Protein AF-A0A419HQ82-F1 (afdb_monomer)

Sequence (250 aa):
MFREGYPFPDEDTHRYIPRRKRRREPDSDGVQSARILAGYFARPDAVPDELADALHEVYPIFDHHDLIAGAIPAQDHERARRTGRWLVRTAMDRCAVRVGLALLGAVGEPEDIPVIQLIGLLSKVFGPLSAHAVERIATGPEALIWLAERVTGWGRVYVVETLCRLGDPGANRWLLRQAVDGDYLNRYFAGEVAMAAGLHEVLDEFEHDPELVEHTGRLLGVMAESECMGMTLEHYPHAAAVIEAHARHA

Foldseek 3Di:
DPPLCPPALCNVVVVPDDPVLVPDDLVVLLLQLLVLVLVQLVDPPRDLVVSLVSQQSRANDLVSLVSLLVSADPVCLVVLLVSLVCQLPPRSHLRSVLSSLSSLLNRNEPVCLVSLLVNCLSPPRRLLSSLSSCLRHPPDLVSLLVSLVRHDDPSVVNSLVSLLVVLHQVSLVCLLQPSDDPDLLCLQCLLSSCVSSVLLVCLVCLVPDVSSLVSLVRSLVSLCPSPPRHHHLVRRPCSVVSVVSSVVRD

Solvent-accessible surface area (backbone atoms only — not comparable to full-atom values): 13562 Å² total; per-residue (Å²): 132,84,60,60,69,60,77,49,90,41,45,70,72,63,67,72,59,57,78,75,70,72,71,59,59,70,71,56,29,25,52,47,52,23,52,50,49,40,57,46,69,74,36,88,83,64,53,65,66,64,52,37,63,71,25,71,88,36,67,69,53,80,89,28,42,68,49,45,39,73,44,56,55,82,92,39,37,71,58,43,27,54,44,11,54,45,24,60,74,66,51,66,39,69,39,23,26,52,51,10,36,39,32,32,32,57,52,40,50,62,88,47,45,67,60,40,50,59,56,18,52,26,8,80,83,32,8,50,47,27,32,54,20,44,67,63,39,49,96,60,51,64,70,46,51,59,42,40,80,65,27,52,70,61,12,24,48,42,24,50,51,50,47,41,70,65,71,40,72,71,31,26,60,45,45,50,50,59,70,71,82,82,58,82,65,42,22,57,42,38,37,50,42,47,57,54,42,40,50,75,77,51,58,83,46,43,88,81,31,65,58,42,46,54,32,46,52,52,39,52,52,40,19,68,66,20,87,85,34,51,41,32,47,92,73,38,93,55,39,69,62,46,52,55,55,46,66,76,74,108

Nearest PDB structures (foldseek):
  6hwp-assembly1_A  TM=4.107E-01  e=3.545E-01  synthetic construct
  8g9j-assembly1_A  TM=2.216E-01  e=6.105E-02  synthetic construct
  8g9k-assembly1_A  TM=1.892E-01  e=5.603E-02  synthetic construct
  8bt6-assembly1_A  TM=3.578E-01  e=6.279E+00  Toxoplasma gondii
  8el7-assembly1_B  TM=2.781E-01  e=5.289E+00  Mus musculus

pLDDT: mean 88.71, std 12.45, range [42.56, 98.44]

Radius of gyration: 20.4 Å; Cα contacts (8 Å, |Δi|>4): 360; chains: 1; bounding box: 48×36×54 Å

Mean predicted aligned error: 5.82 Å

Secondary structure (DSSP, 8-state):
---TTPSPTTHHHHHTS-TTTT-S-HHHHHHHHHHHHHHHHT-TT--HHHHHHHHTT----GGGHHHHHHTS-GGGHHHHHHHHHHHHHH-SSHHHHHHHHHHHHHH--GGGHHHHHHHHTSHHHHHHHHHHHHHHH-SSTHHHHHHHTT--HHHHHHHHHHHHHH--HHHHHHHHHHS--S-GGGGGTHHHHHHHTTGGG-GGGGGT-HHHHHHHHHHHHHHHS-TTSS--GGG-TTHHHHHHHHHHH-

Structure (mmCIF, N/CA/C/O backbone):
data_AF-A0A419HQ82-F1
#
_entry.id   AF-A0A419HQ82-F1
#
loop_
_atom_site.group_PDB
_atom_site.id
_atom_site.type_symbol
_atom_site.label_atom_id
_atom_site.label_alt_id
_atom_site.label_comp_id
_atom_site.label_asym_id
_atom_site.label_entity_id
_atom_site.label_seq_id
_atom_site.pdbx_PDB_ins_code
_atom_site.Cartn_x
_atom_site.Cartn_y
_atom_site.Cartn_z
_atom_site.occupancy
_atom_site.B_iso_or_equiv
_atom_site.auth_seq_id
_atom_site.auth_comp_id
_atom_site.auth_asym_id
_atom_site.auth_atom_id
_atom_site.pdbx_PDB_model_num
ATOM 1 N N . MET A 1 1 ? 18.709 6.158 10.468 1.00 48.62 1 MET A N 1
ATOM 2 C CA . MET A 1 1 ? 17.865 4.957 10.296 1.00 48.62 1 MET A CA 1
ATOM 3 C C . MET A 1 1 ? 16.592 5.165 11.103 1.00 48.62 1 MET A C 1
ATOM 5 O O . MET A 1 1 ? 16.633 5.049 12.324 1.00 48.62 1 MET A O 1
ATOM 9 N N . PHE A 1 2 ? 15.505 5.585 10.452 1.00 56.28 2 PHE A N 1
ATOM 10 C CA . PHE A 1 2 ? 14.192 5.643 11.096 1.00 56.28 2 PHE A CA 1
ATOM 11 C C . PHE A 1 2 ? 13.799 4.215 11.463 1.00 56.28 2 PHE A C 1
ATOM 13 O O . PHE A 1 2 ? 13.833 3.328 10.618 1.00 56.28 2 PHE A O 1
ATOM 20 N N . ARG A 1 3 ? 13.494 3.964 12.735 1.00 67.25 3 ARG A N 1
ATOM 21 C CA . ARG A 1 3 ? 13.166 2.617 13.212 1.00 67.25 3 ARG A CA 1
ATOM 22 C C . ARG A 1 3 ? 11.712 2.234 12.935 1.00 67.25 3 ARG A C 1
ATOM 24 O O . ARG A 1 3 ? 11.206 1.408 13.664 1.00 67.25 3 ARG A O 1
ATOM 31 N N . GLU A 1 4 ? 11.024 2.842 11.965 1.00 80.19 4 GLU A N 1
ATOM 32 C CA . GLU A 1 4 ? 9.619 2.523 11.622 1.00 80.19 4 GLU A CA 1
ATOM 33 C C . GLU A 1 4 ? 8.681 2.420 12.850 1.00 80.19 4 GLU A C 1
ATOM 35 O O . GLU A 1 4 ? 7.855 1.519 12.948 1.00 80.19 4 GLU A O 1
ATOM 40 N N . GLY A 1 5 ? 8.860 3.311 13.833 1.00 80.88 5 GLY A N 1
ATOM 41 C CA . GLY A 1 5 ? 8.091 3.323 15.087 1.00 80.88 5 GLY A CA 1
ATOM 42 C C . GLY A 1 5 ? 8.544 2.343 16.171 1.00 80.88 5 GLY A C 1
ATOM 43 O O . GLY A 1 5 ? 7.946 2.327 17.239 1.00 80.88 5 GLY A O 1
ATOM 44 N N . TYR A 1 6 ? 9.606 1.563 15.957 1.00 82.44 6 TYR A N 1
ATOM 45 C CA . TYR A 1 6 ? 10.135 0.662 16.978 1.00 82.44 6 TYR A CA 1
ATOM 46 C C . TYR A 1 6 ? 10.933 1.392 18.084 1.00 82.44 6 TYR A C 1
ATOM 48 O O . TYR A 1 6 ? 11.763 2.260 17.782 1.00 82.44 6 TYR A O 1
ATOM 56 N N . PRO A 1 7 ? 10.820 0.934 19.348 1.00 86.44 7 PRO A N 1
ATOM 57 C CA . PRO A 1 7 ? 9.894 -0.106 19.802 1.00 86.44 7 PRO A CA 1
ATOM 58 C C . PRO A 1 7 ? 8.454 0.419 19.850 1.00 86.44 7 PRO A C 1
ATOM 60 O O . PRO A 1 7 ? 8.226 1.565 20.229 1.00 86.44 7 PRO A O 1
ATOM 63 N N . PHE A 1 8 ? 7.497 -0.441 19.508 1.00 86.50 8 PHE A N 1
ATOM 64 C CA . PHE A 1 8 ? 6.089 -0.130 19.729 1.00 86.50 8 PHE A CA 1
ATOM 65 C C . PHE A 1 8 ? 5.740 -0.197 21.225 1.00 86.50 8 PHE A C 1
ATOM 67 O O . PHE A 1 8 ? 6.450 -0.861 21.987 1.00 86.50 8 PHE A O 1
ATOM 74 N N . PRO A 1 9 ? 4.649 0.451 21.668 1.00 86.81 9 PRO A N 1
ATOM 75 C CA . PRO A 1 9 ? 4.237 0.419 23.073 1.00 86.81 9 PRO A CA 1
ATOM 76 C C . PRO A 1 9 ? 3.949 -0.990 23.620 1.00 86.81 9 PRO A C 1
ATOM 78 O O . PRO A 1 9 ? 4.134 -1.242 24.806 1.00 86.81 9 PRO A O 1
ATOM 81 N N . ASP A 1 10 ? 3.553 -1.914 22.748 1.00 85.75 10 ASP A N 1
ATOM 82 C CA . ASP A 1 10 ? 3.271 -3.329 23.013 1.00 85.75 10 ASP A CA 1
ATOM 83 C C . ASP A 1 10 ? 4.476 -4.255 22.709 1.00 85.75 10 ASP A C 1
ATOM 85 O O . ASP A 1 10 ? 4.347 -5.470 22.569 1.00 85.75 10 ASP A O 1
ATOM 89 N N . GLU A 1 11 ? 5.687 -3.716 22.542 1.00 85.88 11 GLU A N 1
ATOM 90 C CA . GLU A 1 11 ? 6.832 -4.526 22.104 1.00 85.88 11 GLU A CA 1
ATOM 91 C C . GLU A 1 11 ? 7.187 -5.645 23.097 1.00 85.88 11 GLU A C 1
ATOM 93 O O . GLU A 1 11 ? 7.496 -6.765 22.682 1.00 85.88 11 GLU A O 1
ATOM 98 N N . ASP A 1 12 ? 7.103 -5.384 24.401 1.00 81.38 12 ASP A N 1
ATOM 99 C CA . ASP A 1 12 ? 7.448 -6.374 25.426 1.00 81.38 12 ASP A CA 1
ATOM 100 C C . ASP A 1 12 ? 6.390 -7.478 25.567 1.00 81.38 12 ASP A C 1
ATOM 102 O O . ASP A 1 12 ? 6.742 -8.640 25.794 1.00 81.38 12 ASP A O 1
ATOM 106 N N . THR A 1 13 ? 5.112 -7.159 25.347 1.00 76.38 13 THR A N 1
ATOM 107 C CA . THR A 1 13 ? 4.021 -8.145 25.369 1.00 76.38 13 THR A CA 1
ATOM 108 C C . THR A 1 13 ? 4.112 -9.097 24.173 1.00 76.38 13 THR A C 1
ATOM 110 O O . THR A 1 13 ? 3.914 -10.304 24.326 1.00 76.38 13 THR A O 1
ATOM 113 N N . HIS A 1 14 ? 4.548 -8.611 23.005 1.00 74.75 14 HIS A N 1
ATOM 114 C CA . HIS A 1 14 ? 4.759 -9.454 21.823 1.00 74.75 14 HIS A CA 1
ATOM 115 C C . HIS A 1 14 ? 6.085 -10.234 21.812 1.00 74.75 14 HIS A C 1
ATOM 117 O O . HIS A 1 14 ? 6.179 -11.275 21.152 1.00 74.75 14 HIS A O 1
ATOM 123 N N . ARG A 1 15 ? 7.118 -9.785 22.540 1.00 67.62 15 ARG A N 1
ATOM 124 C CA . ARG A 1 15 ? 8.416 -10.488 22.633 1.00 67.62 15 ARG A CA 1
ATOM 125 C C . ARG A 1 15 ? 8.343 -11.817 23.377 1.00 67.62 15 ARG A C 1
ATOM 127 O O . ARG A 1 15 ? 9.112 -12.725 23.059 1.00 67.62 15 ARG A O 1
ATOM 134 N N . TYR A 1 16 ? 7.447 -11.939 24.355 1.00 54.41 16 TYR A N 1
ATOM 135 C CA . TYR A 1 16 ? 7.400 -13.095 25.257 1.00 54.41 16 TYR A CA 1
ATOM 136 C C . TYR A 1 16 ? 6.525 -14.256 24.754 1.00 54.41 16 TYR A C 1
ATOM 138 O O . TYR A 1 16 ? 6.389 -15.279 25.426 1.00 54.41 16 TYR A O 1
ATOM 146 N N . ILE A 1 17 ? 5.945 -14.144 23.556 1.00 55.34 17 ILE A N 1
ATOM 147 C CA . ILE A 1 17 ? 5.048 -15.171 23.018 1.00 55.34 17 ILE A CA 1
ATOM 148 C C . ILE A 1 17 ? 5.884 -16.335 22.457 1.00 55.34 17 ILE A C 1
ATOM 150 O O . ILE A 1 17 ? 6.639 -16.150 21.495 1.00 55.34 17 ILE A O 1
ATOM 154 N N . PRO A 1 18 ? 5.779 -17.561 23.015 1.00 45.47 18 PRO A N 1
ATOM 155 C CA . PRO A 1 18 ? 6.612 -18.683 22.598 1.00 45.47 18 PRO A CA 1
ATOM 156 C C . PRO A 1 18 ? 6.423 -18.993 21.112 1.00 45.47 18 PRO A C 1
ATOM 158 O O . PRO A 1 18 ? 5.294 -19.131 20.641 1.00 45.47 18 PRO A O 1
ATOM 161 N N . ARG A 1 19 ? 7.527 -19.214 20.381 1.00 45.69 19 ARG A N 1
ATOM 162 C CA . ARG A 1 19 ? 7.550 -19.586 18.946 1.00 45.69 19 ARG A CA 1
ATOM 163 C C . ARG A 1 19 ? 6.578 -20.717 18.558 1.00 45.69 19 ARG A C 1
ATOM 165 O O . ARG A 1 19 ? 6.182 -20.793 17.403 1.00 45.69 19 ARG A O 1
ATOM 172 N N . ARG A 1 20 ? 6.164 -21.571 19.504 1.00 42.56 20 ARG A N 1
ATOM 173 C CA . ARG A 1 20 ? 5.148 -22.622 19.307 1.00 42.56 20 ARG A CA 1
ATOM 174 C C . ARG A 1 20 ? 3.718 -22.092 19.099 1.00 42.56 20 ARG A C 1
ATOM 176 O O . ARG A 1 20 ? 2.981 -22.729 18.359 1.00 42.56 20 ARG A O 1
ATOM 183 N N . LYS A 1 21 ? 3.333 -20.945 19.682 1.00 44.53 21 LYS A N 1
ATOM 184 C CA . LYS A 1 21 ? 2.015 -20.303 19.460 1.00 44.53 21 LYS A CA 1
ATOM 185 C C . LYS A 1 21 ? 1.906 -19.626 18.082 1.00 44.53 21 LYS A C 1
ATOM 187 O O . LYS A 1 21 ? 0.807 -19.503 17.568 1.00 44.53 21 LYS A O 1
ATOM 192 N N . ARG A 1 22 ? 3.035 -19.263 17.452 1.00 47.84 22 ARG A N 1
ATOM 193 C CA . ARG A 1 22 ? 3.100 -18.702 16.081 1.00 47.84 22 ARG A CA 1
ATOM 194 C C . ARG A 1 22 ? 2.785 -19.705 14.966 1.00 47.84 22 ARG A C 1
ATOM 196 O O . ARG A 1 22 ? 2.755 -19.327 13.806 1.00 47.84 22 ARG A O 1
ATOM 203 N N . ARG A 1 23 ? 2.592 -20.982 15.307 1.00 43.84 23 ARG A N 1
ATOM 204 C CA . ARG A 1 23 ? 2.236 -22.055 14.370 1.00 43.84 23 ARG A CA 1
ATOM 205 C C . ARG A 1 23 ? 0.717 -22.274 14.329 1.00 43.84 23 ARG A C 1
ATOM 207 O O . ARG A 1 23 ? 0.274 -23.413 14.223 1.00 43.84 23 ARG A O 1
ATOM 214 N N . ARG A 1 24 ? -0.064 -21.205 14.513 1.00 51.78 24 ARG A N 1
ATOM 215 C CA . ARG A 1 24 ? -1.492 -21.197 14.189 1.00 51.78 24 ARG A CA 1
ATOM 216 C C . ARG A 1 24 ? -1.625 -21.074 12.676 1.00 51.78 24 ARG A C 1
ATOM 218 O O . ARG A 1 24 ? -0.846 -20.363 12.047 1.00 51.78 24 ARG A O 1
ATOM 225 N N . GLU A 1 25 ? -2.538 -21.844 12.100 1.00 54.84 25 GLU A N 1
ATOM 226 C CA . GLU A 1 25 ? -2.835 -21.764 10.671 1.00 54.84 25 GLU A CA 1
ATOM 227 C C . GLU A 1 25 ? -3.382 -20.357 10.375 1.00 54.84 25 GLU A C 1
ATOM 229 O O . GLU A 1 25 ? -4.236 -19.908 11.142 1.00 54.84 25 GLU A O 1
ATOM 234 N N . PRO A 1 26 ? -2.908 -19.652 9.331 1.00 53.69 26 PRO A N 1
ATOM 235 C CA . PRO A 1 26 ? -3.369 -18.306 8.972 1.00 53.69 26 PRO A CA 1
ATOM 236 C C . PRO A 1 26 ? -4.895 -18.155 9.038 1.00 53.69 26 PRO A C 1
ATOM 238 O O . PRO A 1 26 ? -5.406 -17.305 9.762 1.00 53.69 26 PRO A O 1
ATOM 241 N N . ASP A 1 27 ? -5.633 -19.084 8.424 1.00 57.50 27 ASP A N 1
ATOM 242 C CA . ASP A 1 27 ? -7.102 -19.105 8.430 1.00 57.50 27 ASP A CA 1
ATOM 243 C C . ASP A 1 27 ? -7.723 -19.071 9.838 1.00 57.50 27 ASP A C 1
ATOM 245 O O . ASP A 1 27 ? -8.820 -18.543 10.027 1.00 57.50 27 ASP A O 1
ATOM 249 N N . SER A 1 28 ? -7.027 -19.586 10.857 1.00 68.25 28 SER A N 1
ATOM 250 C CA . SER A 1 28 ? -7.525 -19.587 12.234 1.00 68.25 28 SER A CA 1
ATOM 251 C C . SER A 1 28 ? -7.527 -18.199 12.880 1.00 68.25 28 SER A C 1
ATOM 253 O O . SER A 1 28 ? -8.442 -17.911 13.655 1.00 68.25 28 SER A O 1
ATOM 255 N N . ASP A 1 29 ? -6.584 -17.321 12.526 1.00 72.19 29 ASP A N 1
ATOM 256 C CA . ASP A 1 29 ? -6.493 -15.977 13.104 1.00 72.19 29 ASP A CA 1
ATOM 257 C C . ASP A 1 29 ? -7.531 -15.037 12.467 1.00 72.19 29 ASP A C 1
ATOM 259 O O . ASP A 1 29 ? -8.228 -14.324 13.188 1.00 72.19 29 ASP A O 1
ATOM 263 N N . GLY A 1 30 ? -7.736 -15.107 11.145 1.00 74.25 30 GLY A N 1
ATOM 264 C CA . GLY A 1 30 ? -8.801 -14.361 10.459 1.00 74.25 30 GLY A CA 1
ATOM 265 C C . GLY A 1 30 ? -10.206 -14.734 10.943 1.00 74.25 30 GLY A C 1
ATOM 266 O O . GLY A 1 30 ? -11.024 -13.865 11.259 1.00 74.25 30 GLY A O 1
ATOM 267 N N . VAL A 1 31 ? -10.476 -16.035 11.097 1.00 80.31 31 VAL A N 1
ATOM 268 C CA . VAL A 1 31 ? -11.739 -16.529 11.670 1.00 80.31 31 VAL A CA 1
ATOM 269 C C . VAL A 1 31 ? -11.893 -16.098 13.132 1.00 80.31 31 V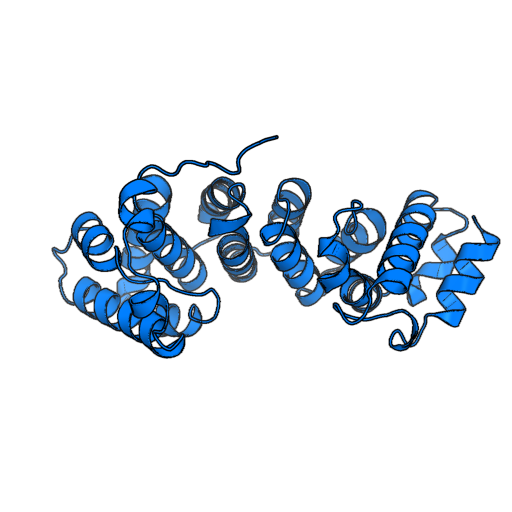AL A C 1
ATOM 271 O O . VAL A 1 31 ? -13.001 -15.770 13.566 1.00 80.31 31 VAL A O 1
ATOM 274 N N . GLN A 1 32 ? -10.806 -16.074 13.909 1.00 82.62 32 GLN A N 1
ATOM 275 C CA . GLN A 1 32 ? -10.840 -15.589 15.287 1.00 82.62 32 GLN A CA 1
ATOM 276 C C . GLN A 1 32 ? -11.154 -14.086 15.351 1.00 82.62 32 GLN A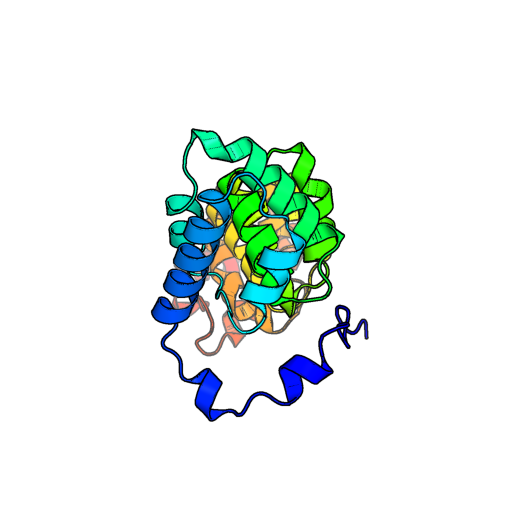 C 1
ATOM 278 O O . GLN A 1 32 ? -12.025 -13.702 16.136 1.00 82.62 32 GLN A O 1
ATOM 283 N N . SER A 1 33 ? -10.533 -13.254 14.504 1.00 83.12 33 SER A N 1
ATOM 284 C CA . SER A 1 33 ? -10.871 -11.827 14.376 1.00 83.12 33 SER A CA 1
ATOM 285 C C . SER A 1 33 ? -12.352 -11.634 14.058 1.00 83.12 33 SER A C 1
ATOM 287 O O . SER A 1 33 ? -13.034 -10.893 14.762 1.00 83.12 33 SER A O 1
ATOM 289 N N . ALA A 1 34 ? -12.871 -12.344 13.053 1.00 84.88 34 ALA A N 1
ATOM 290 C CA . ALA A 1 34 ? -14.275 -12.255 12.658 1.00 84.88 34 ALA A CA 1
ATOM 291 C C . ALA A 1 34 ? -15.230 -12.649 13.800 1.00 84.88 34 ALA A C 1
ATOM 293 O O . ALA A 1 34 ? -16.229 -11.971 14.036 1.00 84.88 34 ALA A O 1
ATOM 294 N N . ARG A 1 35 ? -14.911 -13.703 14.566 1.00 87.38 35 ARG A N 1
ATOM 295 C CA . ARG A 1 35 ? -15.711 -14.120 15.733 1.00 87.38 35 ARG A CA 1
ATOM 296 C C . ARG A 1 35 ? -15.717 -13.080 16.850 1.00 87.38 35 ARG A C 1
ATOM 298 O O . ARG A 1 35 ? -16.773 -12.822 17.424 1.00 87.38 35 ARG A O 1
ATOM 305 N N . ILE A 1 36 ? -14.562 -12.494 17.163 1.00 89.56 36 ILE A N 1
ATOM 306 C CA . ILE A 1 36 ? -14.451 -11.442 18.183 1.00 89.56 36 ILE A CA 1
ATOM 307 C C . ILE A 1 36 ? -15.252 -10.210 17.752 1.00 89.56 36 ILE A C 1
ATOM 309 O O . ILE A 1 36 ? -16.029 -9.679 18.544 1.00 89.56 36 ILE A O 1
ATOM 313 N N . LEU A 1 37 ? -15.130 -9.805 16.485 1.00 89.44 37 LEU A N 1
ATOM 314 C CA . LEU A 1 37 ? -15.894 -8.696 15.916 1.00 89.44 37 LEU A CA 1
ATOM 315 C C . LEU A 1 37 ? -17.402 -8.956 15.959 1.00 89.44 37 LEU A C 1
ATOM 317 O O . LEU A 1 37 ? -18.150 -8.093 16.408 1.00 89.44 37 LEU A O 1
ATOM 321 N N . ALA A 1 38 ? -17.855 -10.153 15.580 1.00 88.00 38 ALA A N 1
ATOM 322 C CA . ALA A 1 38 ? -19.267 -10.520 15.664 1.00 88.00 38 ALA A CA 1
ATOM 323 C C . ALA A 1 38 ? -19.797 -10.428 17.108 1.00 88.00 38 ALA A C 1
ATOM 325 O O . ALA A 1 38 ? -20.876 -9.883 17.340 1.00 88.00 38 ALA A O 1
ATOM 326 N N . GLY A 1 39 ? -19.021 -10.901 18.091 1.00 89.94 39 GLY A N 1
ATOM 327 C CA . GLY A 1 39 ? -19.359 -10.767 19.511 1.00 89.94 39 GLY A CA 1
ATOM 328 C C . GLY A 1 39 ? -19.417 -9.309 19.980 1.00 89.94 39 GLY A C 1
ATOM 329 O O . GLY A 1 39 ? -20.322 -8.937 20.724 1.00 89.94 39 GLY A O 1
ATOM 330 N N . TYR A 1 40 ? -18.491 -8.472 19.511 1.00 91.38 40 TYR A N 1
ATOM 331 C CA . TYR A 1 40 ? -18.476 -7.037 19.793 1.00 91.38 40 TYR A CA 1
ATOM 332 C C . TYR A 1 40 ? -19.708 -6.321 19.218 1.00 91.38 40 TYR A C 1
ATOM 334 O O . TYR A 1 40 ? -20.391 -5.589 19.938 1.00 91.38 40 TYR A O 1
ATOM 342 N N . PHE A 1 41 ? -20.044 -6.564 17.947 1.00 90.38 41 PHE A N 1
ATOM 343 C CA . PHE A 1 41 ? -21.193 -5.925 17.302 1.00 90.38 41 PHE A CA 1
ATOM 344 C C . PHE A 1 41 ? -22.532 -6.398 17.883 1.00 90.38 41 PHE A C 1
ATOM 346 O O . PHE A 1 41 ? -23.446 -5.587 18.021 1.00 90.38 41 PHE A O 1
ATOM 353 N N . ALA A 1 42 ? -22.619 -7.645 18.357 1.00 90.25 42 ALA A N 1
ATOM 354 C CA . ALA A 1 42 ? -23.802 -8.167 19.044 1.00 90.25 42 ALA A CA 1
ATOM 355 C C . ALA A 1 42 ? -24.126 -7.465 20.381 1.00 90.25 42 ALA A C 1
ATOM 357 O O . ALA A 1 42 ? -25.248 -7.589 20.873 1.00 90.25 42 ALA A O 1
ATOM 358 N N . ARG A 1 43 ? -23.175 -6.728 20.974 1.00 92.06 43 ARG A N 1
ATOM 359 C CA . ARG A 1 43 ? -23.359 -5.967 22.221 1.00 92.06 43 ARG A CA 1
ATOM 360 C C . ARG A 1 43 ? -23.376 -4.460 21.937 1.00 92.06 43 ARG A C 1
ATOM 362 O O . ARG A 1 43 ? -22.308 -3.894 21.702 1.00 92.06 43 ARG A O 1
ATOM 369 N N . PRO A 1 44 ? -24.533 -3.775 21.933 1.00 87.00 44 PRO A N 1
ATOM 370 C CA . PRO A 1 44 ? -24.617 -2.350 21.583 1.00 87.00 44 PRO A CA 1
ATOM 371 C C . PRO A 1 44 ? -23.842 -1.409 22.518 1.00 87.00 44 PRO A C 1
ATOM 373 O O . PRO A 1 44 ? -23.443 -0.324 22.106 1.00 87.00 44 PRO A O 1
ATOM 376 N N . ASP A 1 45 ? -23.638 -1.828 23.765 1.00 90.62 45 ASP A N 1
ATOM 377 C CA . ASP A 1 45 ? -22.941 -1.109 24.832 1.00 90.62 45 ASP A CA 1
ATOM 378 C C . ASP A 1 45 ? -21.427 -1.368 24.862 1.00 90.62 45 ASP A C 1
ATOM 380 O O . ASP A 1 45 ? -20.711 -0.683 25.591 1.00 90.62 45 ASP A O 1
ATOM 384 N N . ALA A 1 46 ? -20.926 -2.312 24.056 1.00 91.31 46 ALA A N 1
ATOM 385 C CA . ALA A 1 46 ? -19.505 -2.633 24.030 1.00 91.31 46 ALA A CA 1
ATOM 386 C C . ALA A 1 46 ? -18.659 -1.458 23.533 1.00 91.31 46 ALA A C 1
ATOM 388 O O . ALA A 1 46 ? -18.911 -0.882 22.462 1.00 91.31 46 ALA A O 1
ATOM 389 N N . VAL A 1 47 ? -17.603 -1.159 24.285 1.00 91.75 47 VAL A N 1
ATOM 390 C CA . VAL A 1 47 ? -16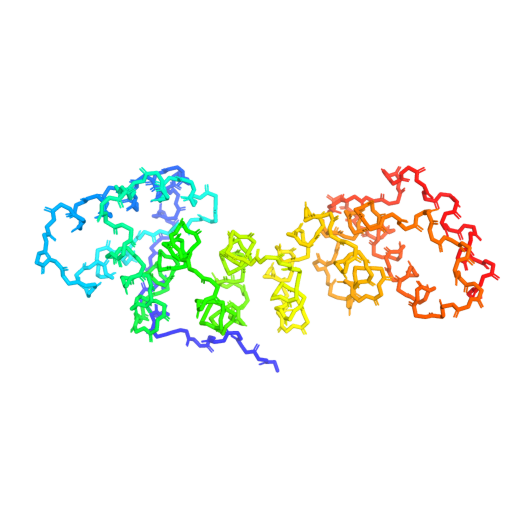.685 -0.056 24.001 1.00 91.75 47 VAL A CA 1
ATOM 391 C C . VAL A 1 47 ? -15.456 -0.556 23.235 1.00 91.75 47 VAL A C 1
ATOM 393 O O . VAL A 1 47 ? -15.037 -1.696 23.424 1.00 91.75 47 VAL A O 1
ATOM 396 N N . PRO A 1 48 ? -14.862 0.261 22.346 1.00 90.56 48 PRO A N 1
ATOM 397 C CA . PRO A 1 48 ? -13.705 -0.153 21.546 1.00 90.56 48 PRO A CA 1
ATOM 398 C C . PRO A 1 48 ? -12.489 -0.661 22.343 1.00 90.56 48 PRO A C 1
ATOM 400 O O . PRO A 1 48 ? -11.723 -1.464 21.821 1.00 90.56 48 PRO A O 1
ATOM 403 N N . ASP A 1 49 ? -12.331 -0.232 23.595 1.00 90.56 49 ASP A N 1
ATOM 404 C CA . ASP A 1 49 ? -11.249 -0.670 24.489 1.00 90.56 49 ASP A CA 1
ATOM 405 C C . ASP A 1 49 ? -11.340 -2.172 24.814 1.00 90.56 49 ASP A C 1
ATOM 407 O O . ASP A 1 49 ? -10.366 -2.903 24.667 1.00 90.56 49 ASP A O 1
ATOM 411 N N . GLU A 1 50 ? -12.551 -2.677 25.088 1.00 88.94 50 GLU A N 1
ATOM 412 C CA . GLU A 1 50 ? -12.794 -4.113 25.297 1.00 88.94 50 GLU A CA 1
ATOM 413 C C . GLU A 1 50 ? -12.461 -4.936 24.043 1.00 88.94 50 GLU A C 1
ATOM 415 O O . GLU A 1 50 ? -12.023 -6.085 24.132 1.00 88.94 50 GLU A O 1
ATOM 420 N N . LEU A 1 51 ? -12.690 -4.357 22.857 1.00 89.25 51 LEU A N 1
ATOM 421 C CA . LEU A 1 51 ? -12.328 -4.988 21.593 1.00 89.25 51 LEU A CA 1
ATOM 422 C C . LEU A 1 51 ? -10.806 -5.023 21.418 1.00 89.25 51 LEU A C 1
ATOM 424 O O . LEU A 1 51 ? -10.283 -6.048 20.990 1.00 89.25 51 LEU A O 1
ATOM 428 N N . ALA A 1 52 ? -10.097 -3.942 21.751 1.00 88.19 52 ALA A N 1
ATOM 429 C CA . ALA A 1 52 ? -8.640 -3.905 21.676 1.00 88.19 52 ALA A CA 1
ATOM 430 C C . ALA A 1 52 ? -8.003 -4.985 22.567 1.00 88.19 52 ALA A C 1
ATOM 432 O O . ALA A 1 52 ? -7.161 -5.745 22.086 1.00 88.19 52 ALA A O 1
ATOM 433 N N . ASP A 1 53 ? -8.481 -5.133 23.805 1.00 86.00 53 ASP A N 1
ATOM 434 C CA . ASP A 1 53 ? -8.025 -6.178 24.729 1.00 86.00 53 ASP A CA 1
ATOM 435 C C . ASP A 1 53 ? -8.276 -7.591 24.180 1.00 86.00 53 ASP A C 1
ATOM 437 O O . ASP A 1 53 ? -7.403 -8.463 24.235 1.00 86.00 53 ASP A O 1
ATOM 441 N N . ALA A 1 54 ? -9.453 -7.827 23.592 1.00 85.88 54 ALA A N 1
ATOM 442 C CA . ALA A 1 54 ? -9.800 -9.121 23.007 1.00 85.88 54 ALA A CA 1
ATOM 443 C C . ALA A 1 54 ? -8.923 -9.494 21.794 1.00 85.88 54 ALA A C 1
ATOM 445 O O . ALA A 1 54 ? -8.780 -10.678 21.474 1.00 85.88 54 ALA A O 1
ATOM 446 N N . LEU A 1 55 ? -8.334 -8.503 21.119 1.00 85.50 55 LEU A N 1
ATOM 447 C CA . LEU A 1 55 ? -7.520 -8.678 19.915 1.00 85.50 55 LEU A CA 1
ATOM 448 C C . LEU A 1 55 ? -6.025 -8.902 20.191 1.00 85.50 55 LEU A C 1
ATOM 450 O O . LEU A 1 55 ? -5.309 -9.270 19.263 1.00 85.50 55 LEU A O 1
ATOM 454 N N . HIS A 1 56 ? -5.561 -8.754 21.435 1.00 79.44 56 HIS A N 1
ATOM 455 C CA . HIS A 1 56 ? -4.139 -8.782 21.817 1.00 79.44 56 HIS A CA 1
ATOM 456 C C . HIS A 1 56 ? -3.349 -10.026 21.332 1.00 79.44 56 HIS A C 1
ATOM 458 O O . HIS A 1 56 ? -2.162 -9.945 21.013 1.00 79.44 56 HIS A O 1
ATOM 464 N N . GLU A 1 57 ? -3.992 -11.198 21.236 1.00 74.06 57 GLU A N 1
ATOM 465 C CA . GLU A 1 57 ? -3.364 -12.443 20.744 1.00 74.06 57 GLU A CA 1
ATOM 466 C C . GLU A 1 57 ? -3.803 -12.852 19.323 1.00 74.06 57 GLU A C 1
ATOM 468 O O . GLU A 1 57 ? -3.553 -13.988 18.908 1.00 74.06 57 GLU A O 1
ATOM 473 N N . VAL A 1 58 ? -4.467 -11.968 18.577 1.00 73.38 58 VAL A N 1
ATOM 474 C CA . VAL A 1 58 ? -4.949 -12.260 17.222 1.00 73.38 58 VAL A CA 1
ATOM 475 C C . VAL A 1 58 ? -4.059 -11.552 16.222 1.00 73.38 58 VAL A C 1
ATOM 477 O O . VAL A 1 58 ? -3.990 -10.332 16.221 1.00 73.38 58 VAL A O 1
ATOM 480 N N . TYR A 1 59 ? -3.383 -12.295 15.352 1.00 67.88 59 TYR A N 1
ATOM 481 C CA . TYR A 1 59 ? -2.484 -11.713 14.361 1.00 67.88 59 TYR A CA 1
ATOM 482 C C . TYR A 1 59 ? -3.155 -11.726 12.994 1.00 67.88 59 TYR A C 1
ATOM 484 O O . TYR A 1 59 ? -2.833 -12.599 12.190 1.00 67.88 59 TYR A O 1
ATOM 492 N N . PRO A 1 60 ? -4.068 -10.783 12.689 1.00 58.97 60 PRO A N 1
ATOM 493 C CA . PRO A 1 60 ? -4.638 -10.727 11.359 1.00 58.97 60 PRO A CA 1
ATOM 494 C C . PRO A 1 60 ? -3.495 -10.502 10.366 1.00 58.97 60 PRO A C 1
ATOM 496 O O . PRO A 1 60 ? -2.811 -9.472 10.381 1.00 58.97 60 PRO A O 1
ATOM 499 N N . ILE A 1 61 ? -3.250 -11.524 9.555 1.00 60.62 61 ILE A N 1
ATOM 500 C CA . ILE A 1 61 ? -2.469 -11.427 8.335 1.00 60.62 61 ILE A CA 1
ATOM 501 C C . ILE A 1 61 ? -3.319 -10.645 7.327 1.00 60.62 61 ILE A C 1
ATOM 503 O O . ILE A 1 61 ? -4.551 -10.668 7.380 1.00 60.62 61 ILE A O 1
ATOM 507 N N . PHE A 1 62 ? -2.638 -9.921 6.442 1.00 59.09 62 PHE A N 1
ATOM 508 C CA . PHE A 1 62 ? -3.228 -9.149 5.348 1.00 59.09 62 PHE A CA 1
ATOM 509 C C . PHE A 1 62 ? -4.301 -9.936 4.562 1.00 59.09 62 PHE A C 1
ATOM 511 O O . PHE A 1 62 ? -5.331 -9.391 4.196 1.00 59.09 62 PHE A O 1
ATOM 518 N N . ASP A 1 63 ? -4.153 -11.249 4.410 1.00 60.62 63 ASP A N 1
ATOM 519 C CA . ASP A 1 63 ? -5.088 -12.067 3.624 1.00 60.62 63 ASP A CA 1
ATOM 520 C C . ASP A 1 63 ? -6.487 -12.254 4.259 1.00 60.62 63 ASP A C 1
ATOM 522 O O . ASP A 1 63 ? -7.355 -12.896 3.674 1.00 60.62 63 ASP A O 1
ATOM 526 N N . HIS A 1 64 ? -6.754 -11.713 5.455 1.00 66.94 64 HIS A N 1
ATOM 527 C CA . HIS A 1 64 ? -8.028 -11.912 6.168 1.00 66.94 64 HIS A CA 1
ATOM 528 C C . HIS A 1 64 ? -9.015 -10.737 6.081 1.00 66.94 64 HIS A C 1
ATOM 530 O O . HIS A 1 64 ? -10.020 -10.729 6.799 1.00 66.94 64 HIS A O 1
ATOM 536 N N . HIS A 1 65 ? -8.768 -9.740 5.227 1.00 69.44 65 HIS A N 1
ATOM 537 C CA . HIS A 1 65 ? -9.654 -8.573 5.104 1.00 69.44 65 HIS A CA 1
ATOM 538 C C . HIS A 1 65 ? -11.074 -8.915 4.689 1.00 69.44 65 HIS A C 1
ATOM 540 O O . HIS A 1 65 ? -12.011 -8.386 5.286 1.00 69.44 65 HIS A O 1
ATOM 546 N N . ASP A 1 66 ? -11.245 -9.846 3.755 1.00 73.06 66 ASP A N 1
ATOM 547 C CA . ASP A 1 66 ? -12.573 -10.239 3.283 1.00 73.06 66 ASP A CA 1
ATOM 548 C C . ASP A 1 66 ? -13.393 -10.932 4.380 1.00 73.06 66 ASP A C 1
ATOM 550 O O . ASP A 1 66 ? -14.605 -10.735 4.475 1.00 73.06 66 ASP A O 1
ATOM 554 N N . LEU A 1 67 ? -12.734 -11.680 5.274 1.00 75.69 67 LEU A N 1
ATOM 555 C CA . LEU A 1 67 ? -13.385 -12.299 6.433 1.00 75.69 67 LEU A CA 1
ATOM 556 C C . LEU A 1 67 ? -13.849 -11.250 7.447 1.00 75.69 67 LEU A C 1
ATOM 558 O O . LEU A 1 67 ? -14.934 -11.378 8.015 1.00 75.69 67 LEU A O 1
ATOM 562 N N . ILE A 1 68 ? -13.040 -10.213 7.672 1.00 75.94 68 ILE A N 1
ATOM 563 C CA . ILE A 1 68 ? -13.400 -9.097 8.551 1.00 75.94 68 ILE A CA 1
ATOM 564 C C . ILE A 1 68 ? -14.549 -8.295 7.936 1.00 75.94 68 ILE A C 1
ATOM 566 O O . ILE A 1 68 ? -15.528 -8.031 8.627 1.00 75.94 68 ILE A O 1
ATOM 570 N N . ALA A 1 69 ? -14.471 -7.962 6.646 1.00 77.50 69 ALA A N 1
ATOM 571 C CA . ALA A 1 69 ? -15.518 -7.231 5.941 1.00 77.50 69 ALA A CA 1
ATOM 572 C C . ALA A 1 69 ? -16.851 -7.997 5.945 1.00 77.50 69 ALA A C 1
ATOM 574 O O . ALA A 1 69 ? -17.890 -7.424 6.264 1.00 77.50 69 ALA A O 1
ATOM 575 N N . GLY A 1 70 ? -16.819 -9.308 5.679 1.00 78.62 70 GLY A N 1
ATOM 576 C CA . GLY A 1 70 ? -18.005 -10.167 5.701 1.00 78.62 70 GLY A CA 1
ATOM 577 C C . GLY A 1 70 ? -18.635 -10.352 7.087 1.00 78.62 70 GLY A C 1
ATOM 578 O O . GLY A 1 70 ? -19.790 -10.764 7.180 1.00 78.62 70 GLY A O 1
ATOM 579 N N . ALA A 1 71 ? -17.909 -10.041 8.165 1.00 79.44 71 ALA A N 1
ATOM 580 C CA . ALA A 1 71 ? -18.409 -10.141 9.534 1.00 79.44 71 ALA A CA 1
ATOM 581 C C . ALA A 1 71 ? -19.172 -8.893 10.010 1.00 79.44 71 ALA A C 1
ATOM 583 O O . ALA A 1 71 ? -19.732 -8.926 11.107 1.00 79.44 71 ALA A O 1
ATOM 584 N N . ILE A 1 72 ? -19.193 -7.802 9.233 1.00 85.88 72 ILE A N 1
ATOM 585 C CA . ILE A 1 72 ? -19.824 -6.534 9.621 1.00 85.88 72 ILE A CA 1
ATOM 586 C C . ILE A 1 72 ? -21.235 -6.465 9.018 1.00 85.88 72 ILE A C 1
ATOM 588 O O . ILE A 1 72 ? -21.379 -6.372 7.799 1.00 85.88 72 ILE A O 1
ATOM 592 N N . PRO A 1 73 ? -22.302 -6.476 9.835 1.00 85.81 73 PRO A N 1
ATOM 593 C CA . PRO A 1 73 ? -23.653 -6.278 9.326 1.00 85.81 73 PRO A CA 1
ATOM 594 C C . PRO A 1 73 ? -23.840 -4.872 8.741 1.00 85.81 73 PRO A C 1
ATOM 596 O O . PRO A 1 73 ? -23.322 -3.899 9.287 1.00 85.81 73 PRO A O 1
ATOM 599 N N . ALA A 1 74 ? -24.654 -4.739 7.688 1.00 87.38 74 ALA A N 1
ATOM 600 C CA . ALA A 1 74 ? -24.905 -3.453 7.023 1.00 87.38 74 ALA A CA 1
ATOM 601 C C . ALA A 1 74 ? -25.385 -2.356 7.992 1.00 87.38 74 ALA A C 1
ATOM 603 O O . ALA A 1 74 ? -24.959 -1.205 7.903 1.00 87.38 74 ALA A O 1
ATOM 604 N N . GLN A 1 75 ? -26.230 -2.719 8.964 1.00 89.50 75 GLN A N 1
ATOM 605 C CA . GLN A 1 75 ? -26.718 -1.797 9.993 1.00 89.50 75 GLN A CA 1
ATOM 606 C C . GLN A 1 75 ? -25.622 -1.277 10.938 1.00 89.50 75 GLN A C 1
ATOM 608 O O . GLN A 1 75 ? -25.809 -0.244 11.577 1.00 89.50 75 GLN A O 1
ATOM 613 N N . ASP A 1 76 ? -24.486 -1.971 11.017 1.00 92.50 76 ASP A N 1
ATOM 614 C CA . ASP A 1 76 ? -23.376 -1.649 11.910 1.00 92.50 76 ASP A CA 1
ATOM 615 C C . ASP A 1 76 ? -22.234 -0.908 11.201 1.00 92.50 76 ASP A C 1
ATOM 617 O O . ASP A 1 76 ? -21.252 -0.575 11.858 1.00 92.50 76 ASP A O 1
ATOM 621 N N . HIS A 1 77 ? -22.341 -0.579 9.905 1.00 94.12 77 HIS A N 1
ATOM 622 C CA . HIS A 1 77 ? -21.264 0.087 9.150 1.00 94.12 77 HIS A CA 1
ATOM 623 C C . HIS A 1 77 ? -20.761 1.375 9.820 1.00 94.12 77 HIS A C 1
ATOM 625 O O . HIS A 1 77 ? -19.557 1.557 9.990 1.00 94.12 77 HIS A O 1
ATOM 631 N N . GLU A 1 78 ? -21.665 2.244 10.279 1.00 94.88 78 GLU A N 1
ATOM 632 C CA . GLU A 1 78 ? -21.279 3.483 10.969 1.00 94.88 78 GLU A CA 1
ATOM 633 C C . GLU A 1 78 ? -20.582 3.198 12.309 1.00 94.88 78 GLU A C 1
ATOM 635 O O . GLU A 1 78 ? -19.625 3.871 12.700 1.00 94.88 78 GLU A O 1
ATOM 640 N N . ARG A 1 79 ? -21.031 2.170 13.038 1.00 94.56 79 ARG A N 1
ATOM 641 C CA . ARG A 1 79 ? -20.373 1.750 14.280 1.00 94.56 79 ARG A CA 1
ATOM 642 C C . ARG A 1 79 ? -18.990 1.176 13.985 1.00 94.56 79 ARG A C 1
ATOM 644 O O . ARG A 1 79 ? -18.030 1.590 14.623 1.00 94.56 79 ARG A O 1
ATOM 651 N N . ALA A 1 80 ? -18.882 0.290 13.002 1.00 94.62 80 ALA A N 1
ATOM 652 C CA . ALA A 1 80 ? -17.633 -0.316 12.566 1.00 94.62 80 ALA A CA 1
ATOM 653 C C . ALA A 1 80 ? -16.616 0.739 12.119 1.00 94.62 80 ALA A C 1
ATOM 655 O O . ALA A 1 80 ? -15.456 0.670 12.519 1.00 94.62 80 ALA A O 1
ATOM 656 N N . ARG A 1 81 ? -17.055 1.774 11.395 1.00 95.81 81 ARG A N 1
ATOM 657 C CA . ARG A 1 81 ? -16.199 2.893 10.998 1.00 95.81 81 ARG A CA 1
ATOM 658 C C . ARG A 1 81 ? -15.704 3.696 12.196 1.00 95.81 81 ARG A C 1
ATOM 660 O O . ARG A 1 81 ? -14.504 3.945 12.311 1.00 95.81 81 ARG A O 1
ATOM 667 N N . ARG A 1 82 ? -16.591 4.067 13.129 1.00 96.44 82 ARG A N 1
ATOM 668 C CA . ARG A 1 82 ? -16.196 4.764 14.369 1.00 96.44 82 ARG A CA 1
ATOM 669 C C . ARG A 1 82 ? -15.225 3.932 15.207 1.00 96.44 82 ARG A C 1
ATOM 671 O O . ARG A 1 82 ? -14.240 4.480 15.701 1.00 96.44 82 ARG A O 1
ATOM 678 N N . THR A 1 83 ? -15.457 2.627 15.320 1.00 95.88 83 THR A N 1
ATOM 679 C CA . THR A 1 83 ? -14.555 1.697 16.007 1.00 95.88 83 THR A CA 1
ATOM 680 C C . THR A 1 83 ? -13.207 1.600 15.293 1.00 95.88 83 THR A C 1
ATOM 682 O O . THR A 1 83 ? -12.176 1.717 15.947 1.00 95.88 83 THR A O 1
ATOM 685 N N . GLY A 1 84 ? -13.187 1.488 13.961 1.00 95.94 84 GLY A N 1
ATOM 686 C CA . GLY A 1 84 ? -11.958 1.489 13.163 1.00 95.94 84 GLY A CA 1
ATOM 687 C C . GLY A 1 84 ? -11.124 2.755 13.375 1.00 95.94 84 GLY A C 1
ATOM 688 O O . GLY A 1 84 ? -9.939 2.668 13.696 1.00 95.94 84 GLY A O 1
ATOM 689 N N . ARG A 1 85 ? -11.761 3.935 13.314 1.00 97.62 85 ARG A N 1
ATOM 690 C CA . ARG A 1 85 ? -11.123 5.232 13.612 1.00 97.62 85 ARG A CA 1
ATOM 691 C C . ARG A 1 85 ? -10.517 5.259 15.013 1.00 97.62 85 ARG A C 1
ATOM 693 O O . ARG A 1 85 ? -9.404 5.751 15.181 1.00 97.62 85 ARG A O 1
ATOM 700 N N . TRP A 1 86 ? -11.249 4.761 16.009 1.00 97.44 86 TRP A N 1
ATOM 701 C CA . TRP A 1 86 ? -10.781 4.730 17.393 1.00 97.44 86 TRP A CA 1
ATOM 702 C C . TRP A 1 86 ? -9.567 3.811 17.553 1.00 97.44 86 TRP A C 1
ATOM 704 O O . TRP A 1 86 ? -8.552 4.238 18.095 1.00 97.44 86 TRP A O 1
ATOM 714 N N . LEU A 1 87 ? -9.625 2.591 17.010 1.00 96.12 87 LEU A N 1
ATOM 715 C CA . LEU A 1 87 ? -8.528 1.626 17.108 1.00 96.12 87 LEU A CA 1
ATOM 716 C C . LEU A 1 87 ? -7.249 2.170 16.467 1.00 96.12 87 LEU A C 1
ATOM 718 O O . LEU A 1 87 ? -6.196 2.133 17.090 1.00 96.12 87 LEU A O 1
ATOM 722 N N . VAL A 1 88 ? -7.337 2.750 15.266 1.00 96.56 88 VAL A N 1
ATOM 723 C CA . VAL A 1 88 ? -6.159 3.301 14.575 1.00 96.56 88 VAL A CA 1
ATOM 724 C C . VAL A 1 88 ? -5.564 4.513 15.304 1.00 96.56 88 VAL A C 1
ATOM 726 O O . VAL A 1 88 ? -4.352 4.709 15.275 1.00 96.56 88 VAL A O 1
ATOM 729 N N . ARG A 1 89 ? -6.391 5.341 15.954 1.00 95.81 89 ARG A N 1
ATOM 730 C CA . ARG A 1 89 ? -5.932 6.580 16.609 1.00 95.81 89 ARG A CA 1
ATOM 731 C C . ARG A 1 89 ? -5.500 6.398 18.059 1.00 95.81 89 ARG A C 1
ATOM 733 O O . ARG A 1 89 ? -4.787 7.258 18.570 1.00 95.81 89 ARG A O 1
ATOM 740 N N . THR A 1 90 ? -5.989 5.366 18.739 1.00 94.56 90 THR A N 1
ATOM 741 C CA . THR A 1 90 ? -5.930 5.295 20.206 1.00 94.56 90 THR A CA 1
ATOM 742 C C . THR A 1 90 ? -5.415 3.963 20.734 1.00 94.56 90 THR A C 1
ATOM 744 O O . THR A 1 90 ? -4.856 3.950 21.829 1.00 94.56 90 THR A O 1
ATOM 747 N N . ALA A 1 91 ? -5.553 2.855 19.998 1.00 92.81 91 ALA A N 1
ATOM 748 C CA . ALA A 1 91 ? -5.105 1.567 20.513 1.00 92.81 91 ALA A CA 1
ATOM 749 C C . ALA A 1 91 ? -3.577 1.531 20.683 1.00 92.81 91 ALA A C 1
ATOM 751 O O . ALA A 1 91 ? -2.820 1.984 19.825 1.00 92.81 91 ALA A O 1
ATOM 752 N N . MET A 1 92 ? -3.136 0.949 21.798 1.00 90.88 92 MET A N 1
ATOM 753 C CA . MET A 1 92 ? -1.715 0.778 22.127 1.00 90.88 92 MET A CA 1
ATOM 754 C C . MET A 1 92 ? -1.147 -0.559 21.634 1.00 90.88 92 MET A C 1
ATOM 756 O O . MET A 1 92 ? 0.060 -0.782 21.706 1.00 90.88 92 MET A O 1
ATOM 760 N N . ASP A 1 93 ? -2.022 -1.428 21.128 1.00 90.44 93 ASP A N 1
ATOM 761 C CA . ASP A 1 93 ? -1.717 -2.764 20.638 1.00 90.44 93 ASP A CA 1
ATOM 762 C C . ASP A 1 93 ? -1.757 -2.817 19.104 1.00 90.44 93 ASP A C 1
ATOM 764 O O . ASP A 1 93 ? -2.724 -2.388 18.465 1.00 90.44 93 ASP A O 1
ATOM 768 N N . ARG A 1 94 ? -0.711 -3.371 18.487 1.00 90.81 94 ARG A N 1
ATOM 769 C CA . ARG A 1 94 ? -0.581 -3.431 17.029 1.00 90.81 94 ARG A CA 1
ATOM 770 C C . ARG A 1 94 ? -1.635 -4.329 16.387 1.00 90.81 94 ARG A C 1
ATOM 772 O O . ARG A 1 94 ? -2.047 -4.047 15.267 1.00 90.81 94 ARG A O 1
ATOM 779 N N . CYS A 1 95 ? -2.087 -5.390 17.049 1.00 89.19 95 CYS A N 1
ATOM 780 C CA . CYS A 1 95 ? -3.140 -6.269 16.542 1.00 89.19 95 CYS A CA 1
ATOM 781 C C . CYS A 1 95 ? -4.479 -5.529 16.481 1.00 89.19 95 CYS A C 1
ATOM 783 O O . CYS A 1 95 ? -5.173 -5.591 15.463 1.00 89.19 95 CYS A O 1
ATOM 785 N N . ALA A 1 96 ? -4.786 -4.746 17.515 1.00 91.81 96 ALA A N 1
ATOM 786 C CA . ALA A 1 96 ? -5.952 -3.871 17.542 1.00 91.81 96 ALA A CA 1
ATOM 787 C C . ALA A 1 96 ? -5.917 -2.827 16.407 1.00 91.81 96 ALA A C 1
ATOM 789 O O . ALA A 1 96 ? -6.903 -2.668 15.684 1.00 91.81 96 ALA A O 1
ATOM 790 N N . VAL A 1 97 ? -4.766 -2.181 16.173 1.00 94.06 97 VAL A N 1
ATOM 791 C CA . VAL A 1 97 ? -4.590 -1.225 15.060 1.00 94.06 97 VAL A CA 1
ATOM 792 C C . VAL A 1 97 ? -4.790 -1.897 13.696 1.00 94.06 97 VAL A C 1
ATOM 794 O O . VAL A 1 97 ? -5.446 -1.326 12.824 1.00 94.06 97 VAL A O 1
ATOM 797 N N . ARG A 1 98 ? -4.291 -3.127 13.502 1.00 91.62 98 ARG A N 1
ATOM 798 C CA . ARG A 1 98 ? -4.494 -3.884 12.253 1.00 91.62 98 ARG A CA 1
ATOM 799 C C . ARG A 1 98 ? -5.965 -4.170 11.972 1.00 91.62 98 ARG A C 1
ATOM 801 O O . ARG A 1 98 ? -6.413 -3.997 10.841 1.00 91.62 98 ARG A O 1
ATOM 808 N N . VAL A 1 99 ? -6.724 -4.568 12.991 1.00 90.69 99 VAL A N 1
ATOM 809 C CA . VAL A 1 99 ? -8.177 -4.735 12.849 1.00 90.69 99 VAL A CA 1
ATOM 810 C C . VAL A 1 99 ? -8.847 -3.394 12.575 1.00 90.69 99 VAL A C 1
ATOM 812 O O . VAL A 1 99 ? -9.726 -3.329 11.723 1.00 90.69 99 VAL A O 1
ATOM 815 N N . GLY A 1 100 ? -8.396 -2.313 13.215 1.00 94.38 100 GLY A N 1
ATOM 816 C CA . GLY A 1 100 ? -8.856 -0.960 12.912 1.00 94.38 100 GLY A CA 1
ATOM 817 C C . GLY A 1 100 ? -8.705 -0.600 11.431 1.00 94.38 100 GLY A C 1
ATOM 818 O O . GLY A 1 100 ? -9.666 -0.148 10.813 1.00 94.38 100 GLY A O 1
ATOM 819 N N . LEU A 1 101 ? -7.539 -0.875 10.840 1.00 94.62 101 LEU A N 1
ATOM 820 C CA . LEU A 1 101 ? -7.294 -0.687 9.406 1.00 94.62 101 LEU A CA 1
ATOM 821 C C . LEU A 1 101 ? -8.182 -1.578 8.533 1.00 94.62 101 LEU A C 1
ATOM 823 O O . LEU A 1 101 ? -8.722 -1.098 7.543 1.00 94.62 101 LEU A O 1
ATOM 827 N N . ALA A 1 102 ? -8.388 -2.841 8.913 1.00 92.31 102 ALA A N 1
ATOM 828 C CA . ALA A 1 102 ? -9.290 -3.738 8.192 1.00 92.31 102 ALA A CA 1
ATOM 829 C C . ALA A 1 102 ? -10.751 -3.249 8.224 1.00 92.31 102 ALA A C 1
ATOM 831 O O . ALA A 1 102 ? -11.435 -3.297 7.204 1.00 92.31 102 ALA A O 1
ATOM 832 N N . LEU A 1 103 ? -11.222 -2.722 9.362 1.00 93.88 103 LEU A N 1
ATOM 833 C CA . LEU A 1 103 ? -12.547 -2.102 9.472 1.00 93.88 103 LEU A CA 1
ATOM 834 C C . LEU A 1 103 ? -12.658 -0.870 8.566 1.00 93.88 103 LEU A C 1
ATOM 836 O O . LEU A 1 103 ? -13.650 -0.722 7.857 1.00 93.88 103 LEU A O 1
ATOM 840 N N . LEU A 1 104 ? -11.641 -0.003 8.551 1.00 95.69 104 LEU A N 1
ATOM 841 C CA . LEU A 1 104 ? -11.627 1.164 7.666 1.00 95.69 104 LEU A CA 1
ATOM 842 C C . LEU A 1 104 ? -11.546 0.773 6.185 1.00 95.69 104 LEU A C 1
ATOM 844 O O . LEU A 1 104 ? -12.207 1.398 5.369 1.00 95.69 104 LEU A O 1
ATOM 848 N N . GLY A 1 105 ? -10.821 -0.285 5.825 1.00 93.44 105 GLY A N 1
ATOM 849 C CA . GLY A 1 105 ? -10.861 -0.818 4.463 1.00 93.44 105 GLY A CA 1
ATOM 850 C C . GLY A 1 105 ? -12.249 -1.347 4.091 1.00 93.44 105 GLY A C 1
ATOM 851 O O . GLY A 1 105 ? -12.715 -1.139 2.975 1.00 93.44 105 GLY A O 1
ATOM 852 N N . ALA A 1 106 ? -12.945 -2.000 5.024 1.00 92.75 106 ALA A N 1
ATOM 853 C CA . ALA A 1 106 ? -14.261 -2.579 4.770 1.00 92.75 106 ALA A CA 1
ATOM 854 C C . ALA A 1 106 ? -15.372 -1.527 4.616 1.00 92.75 106 ALA A C 1
ATOM 856 O O . ALA A 1 106 ? -16.183 -1.637 3.697 1.00 92.75 106 ALA A O 1
ATOM 857 N N . VAL A 1 107 ? -15.422 -0.536 5.515 1.00 94.81 107 VAL A N 1
ATOM 858 C CA . VAL A 1 107 ? -16.556 0.403 5.632 1.00 94.81 107 VAL A CA 1
ATOM 859 C C . VAL A 1 107 ? -16.157 1.880 5.684 1.00 94.81 107 VAL A C 1
ATOM 861 O O . VAL A 1 107 ? -17.026 2.729 5.884 1.00 94.81 107 VAL A O 1
ATOM 864 N N . GLY A 1 108 ? -14.870 2.206 5.582 1.00 95.44 108 GLY A N 1
ATOM 865 C CA . GLY A 1 108 ? -14.363 3.578 5.647 1.00 95.44 108 GLY A CA 1
ATOM 866 C C . GLY A 1 108 ? -14.783 4.443 4.464 1.00 95.44 108 GLY A C 1
ATOM 867 O O . GLY A 1 108 ? -15.367 3.974 3.489 1.00 95.44 108 GLY A O 1
ATOM 868 N N . GLU A 1 109 ? -14.492 5.732 4.586 1.00 96.19 109 GLU A N 1
ATOM 869 C CA . GLU A 1 109 ? -14.779 6.751 3.573 1.00 96.19 109 GLU A CA 1
ATOM 870 C C . GLU A 1 109 ? -13.509 7.526 3.196 1.00 96.19 109 GLU A C 1
ATOM 872 O O . GLU A 1 109 ? -12.503 7.428 3.904 1.00 96.19 109 GLU A O 1
ATOM 877 N N . PRO A 1 110 ? -13.520 8.322 2.110 1.00 96.94 110 PRO A N 1
ATOM 878 C CA . PRO A 1 110 ? -12.366 9.132 1.717 1.00 96.94 110 PRO A CA 1
ATOM 879 C C . PRO A 1 110 ? -11.797 10.020 2.840 1.00 96.94 110 PRO A C 1
ATOM 881 O O . PRO A 1 110 ? -10.589 10.242 2.899 1.00 96.94 110 PRO A O 1
ATOM 884 N N . GLU A 1 111 ? -12.622 10.477 3.787 1.00 96.88 111 GLU A N 1
ATOM 885 C CA . GLU A 1 111 ? -12.202 11.253 4.963 1.00 96.88 111 GLU A CA 1
ATOM 886 C C . GLU A 1 111 ? -11.279 10.471 5.916 1.00 96.88 111 GLU A C 1
ATOM 888 O O . GLU A 1 111 ? -10.600 11.068 6.757 1.00 96.88 111 GLU A O 1
ATOM 893 N N . ASP A 1 112 ? -11.234 9.142 5.798 1.00 98.12 112 ASP A N 1
ATOM 894 C CA . ASP A 1 112 ? -10.363 8.262 6.574 1.00 98.12 112 ASP A CA 1
ATOM 895 C C . ASP A 1 112 ? -8.963 8.105 5.960 1.00 98.12 112 ASP A C 1
ATOM 897 O O . ASP A 1 112 ? -8.034 7.679 6.654 1.00 98.12 112 ASP A O 1
ATOM 901 N N . ILE A 1 113 ? -8.759 8.512 4.700 1.00 98.19 113 ILE A N 1
ATOM 902 C CA . ILE A 1 113 ? -7.463 8.404 4.010 1.00 98.19 113 ILE A CA 1
ATOM 903 C C . ILE A 1 113 ? -6.315 9.024 4.825 1.00 98.19 113 ILE A C 1
ATOM 905 O O . ILE A 1 113 ? -5.309 8.335 5.011 1.00 98.19 113 ILE A O 1
ATOM 909 N N . PRO A 1 114 ? -6.424 10.248 5.391 1.00 97.88 114 PRO A N 1
ATOM 910 C CA . PRO A 1 114 ? -5.307 10.853 6.116 1.00 97.88 114 PRO A CA 1
ATOM 911 C C . PRO A 1 114 ? -4.846 10.045 7.336 1.00 97.88 114 PRO A C 1
ATOM 913 O O . PRO A 1 114 ? -3.649 9.984 7.618 1.00 97.88 114 PRO A O 1
ATOM 916 N N . VAL A 1 115 ? -5.766 9.400 8.068 1.00 97.50 115 VAL A N 1
ATOM 917 C CA . VAL A 1 115 ? -5.382 8.588 9.236 1.00 97.50 115 VAL A CA 1
ATOM 918 C C . VAL A 1 115 ? -4.763 7.254 8.809 1.00 97.50 115 VAL A C 1
ATOM 920 O O . VAL A 1 115 ? -3.792 6.811 9.422 1.00 97.50 115 VAL A O 1
ATOM 923 N N . ILE A 1 116 ? -5.267 6.653 7.727 1.00 97.94 116 ILE A N 1
ATOM 924 C CA . ILE A 1 116 ? -4.745 5.404 7.153 1.00 97.94 116 ILE A CA 1
ATOM 925 C C . ILE A 1 116 ? -3.335 5.608 6.585 1.00 97.94 116 ILE A C 1
ATOM 927 O O . ILE A 1 116 ? -2.447 4.779 6.799 1.00 97.94 116 ILE A O 1
ATOM 931 N N . GLN A 1 117 ? -3.116 6.732 5.904 1.00 97.50 117 GLN A N 1
ATOM 932 C CA . GLN A 1 117 ? -1.815 7.150 5.394 1.00 97.50 117 GLN A CA 1
ATOM 933 C C . GLN A 1 117 ? -0.810 7.370 6.525 1.00 97.50 117 GLN A C 1
ATOM 935 O O . GLN A 1 117 ? 0.301 6.847 6.465 1.00 97.50 117 GLN A O 1
ATOM 940 N N . LEU A 1 118 ? -1.208 8.095 7.577 1.00 96.31 118 LEU A N 1
ATOM 941 C CA . LEU A 1 118 ? -0.335 8.393 8.711 1.00 96.31 118 LEU A CA 1
ATOM 942 C C . LEU A 1 118 ? 0.158 7.119 9.404 1.00 96.31 118 LEU A C 1
ATOM 944 O O . LEU A 1 118 ? 1.360 6.963 9.611 1.00 96.31 118 LEU A O 1
ATOM 948 N N . ILE A 1 119 ? -0.752 6.202 9.745 1.00 95.81 119 ILE A N 1
ATOM 949 C CA . ILE A 1 119 ? -0.365 4.941 10.387 1.00 95.81 119 ILE A CA 1
ATOM 950 C C . ILE A 1 119 ? 0.415 4.034 9.420 1.00 95.81 119 ILE A C 1
ATOM 952 O O . ILE A 1 119 ? 1.320 3.317 9.845 1.00 95.81 119 ILE A O 1
ATOM 956 N N . GLY A 1 120 ? 0.137 4.123 8.114 1.00 95.50 120 GLY A N 1
ATOM 957 C CA . GLY A 1 120 ? 0.828 3.379 7.059 1.00 95.50 120 GLY A CA 1
ATOM 958 C C . GLY A 1 120 ? 2.312 3.717 6.917 1.00 95.50 120 GLY A C 1
ATOM 959 O O . GLY A 1 120 ? 3.079 2.876 6.454 1.00 95.50 120 GLY A O 1
ATOM 960 N N . LEU A 1 121 ? 2.751 4.891 7.392 1.00 94.81 121 LEU A N 1
ATOM 961 C CA . LEU A 1 121 ? 4.174 5.258 7.443 1.00 94.81 121 LEU A CA 1
ATOM 962 C C . LEU A 1 121 ? 5.001 4.325 8.342 1.00 94.81 121 LEU A C 1
ATOM 964 O O . LEU A 1 121 ? 6.220 4.230 8.199 1.00 94.81 121 LEU A O 1
ATOM 968 N N . LEU A 1 122 ? 4.355 3.582 9.241 1.00 93.75 122 LEU A N 1
ATOM 969 C CA . LEU A 1 122 ? 4.952 2.480 9.998 1.00 93.75 122 LEU A CA 1
ATOM 970 C C . LEU A 1 122 ? 4.973 1.218 9.118 1.00 93.75 122 LEU A C 1
ATOM 972 O O . LEU A 1 122 ? 4.352 0.185 9.401 1.00 93.75 122 LEU A O 1
ATOM 976 N N . SER A 1 123 ? 5.686 1.367 8.005 1.00 89.00 123 SER A N 1
ATOM 977 C CA . SER A 1 123 ? 5.562 0.595 6.772 1.00 89.00 123 SER A CA 1
ATOM 978 C C . SER A 1 123 ? 5.556 -0.920 6.972 1.00 89.00 123 SER A C 1
ATOM 980 O O . SER A 1 123 ? 4.672 -1.621 6.485 1.00 89.00 123 SER A O 1
ATOM 982 N N . LYS A 1 124 ? 6.497 -1.451 7.755 1.00 85.94 124 LYS A N 1
ATOM 983 C CA . LYS A 1 124 ? 6.615 -2.897 7.970 1.00 85.94 124 LYS A CA 1
ATOM 984 C C . LYS A 1 124 ? 5.417 -3.531 8.674 1.00 85.94 124 LYS A C 1
ATOM 986 O O . LYS A 1 124 ? 5.150 -4.712 8.459 1.00 85.94 124 LYS A O 1
ATOM 991 N N . VAL A 1 125 ? 4.738 -2.805 9.561 1.00 87.69 125 VAL A N 1
ATOM 992 C CA . VAL A 1 125 ? 3.669 -3.380 10.398 1.00 87.69 125 VAL A CA 1
ATOM 993 C C . VAL A 1 125 ? 2.289 -3.095 9.827 1.00 87.69 125 VAL A C 1
ATOM 995 O O . VAL A 1 125 ? 1.429 -3.980 9.897 1.00 87.69 125 VAL A O 1
ATOM 998 N N . PHE A 1 126 ? 2.099 -1.896 9.273 1.00 92.31 126 PHE A N 1
ATOM 999 C CA . PHE A 1 126 ? 0.796 -1.392 8.840 1.00 92.31 126 PHE A CA 1
ATOM 1000 C C . PHE A 1 126 ? 0.731 -1.047 7.349 1.00 92.31 126 PHE A C 1
ATOM 1002 O O . PHE A 1 126 ? -0.369 -0.936 6.822 1.00 92.31 126 PHE A O 1
ATOM 1009 N N . GLY A 1 127 ? 1.865 -0.954 6.647 1.00 92.38 127 GLY A N 1
ATOM 1010 C CA . GLY A 1 127 ? 1.923 -0.593 5.226 1.00 92.38 127 GLY A CA 1
ATOM 1011 C C . GLY A 1 127 ? 1.021 -1.433 4.312 1.00 92.38 127 GLY A C 1
ATOM 1012 O O . GLY A 1 127 ? 0.229 -0.832 3.590 1.00 92.38 127 GLY A O 1
ATOM 1013 N N . PRO A 1 128 ? 1.046 -2.783 4.374 1.00 90.25 128 PRO A N 1
ATOM 1014 C CA . PRO A 1 128 ? 0.172 -3.618 3.542 1.00 90.25 128 PRO A CA 1
ATOM 1015 C C . PRO A 1 128 ? -1.313 -3.301 3.762 1.00 90.25 128 PRO A C 1
ATOM 1017 O O . PRO A 1 128 ? -2.058 -3.039 2.824 1.00 90.25 128 PRO A O 1
ATOM 1020 N N . LEU A 1 129 ? -1.729 -3.232 5.029 1.00 90.94 129 LEU A N 1
ATOM 1021 C CA . LEU A 1 129 ? -3.108 -2.933 5.420 1.00 90.94 129 LEU A CA 1
ATOM 1022 C C . LEU A 1 129 ? -3.550 -1.539 4.987 1.00 90.94 129 LEU A C 1
ATOM 1024 O O . LEU A 1 129 ? -4.677 -1.358 4.536 1.00 90.94 129 LEU A O 1
ATOM 1028 N N . SER A 1 130 ? -2.662 -0.557 5.130 1.00 95.31 130 SER A N 1
ATOM 1029 C CA . SER A 1 130 ? -2.916 0.805 4.685 1.00 95.31 130 SER A CA 1
ATOM 1030 C C . SER A 1 130 ? -3.060 0.875 3.168 1.00 95.31 130 SER A C 1
ATOM 1032 O O . SER A 1 130 ? -3.974 1.544 2.700 1.00 95.31 130 SER A O 1
ATOM 1034 N N . ALA A 1 131 ? -2.231 0.156 2.404 1.00 94.75 131 ALA A N 1
ATOM 1035 C CA . ALA A 1 131 ? -2.355 0.081 0.948 1.00 94.75 131 ALA A CA 1
ATOM 1036 C C . ALA A 1 131 ? -3.729 -0.464 0.535 1.00 94.75 131 ALA A C 1
ATOM 1038 O O . ALA A 1 131 ? -4.430 0.170 -0.249 1.00 94.75 131 ALA A O 1
ATOM 1039 N N . HIS A 1 132 ? -4.151 -1.583 1.127 1.00 92.56 132 HIS A N 1
ATOM 1040 C CA . HIS A 1 132 ? -5.456 -2.183 0.845 1.00 92.56 132 HIS A CA 1
ATOM 1041 C C . HIS A 1 132 ? -6.628 -1.301 1.284 1.00 92.56 132 HIS A C 1
ATOM 1043 O O . HIS A 1 132 ? -7.603 -1.150 0.554 1.00 92.56 132 HIS A O 1
ATOM 1049 N N . ALA A 1 133 ? -6.549 -0.676 2.461 1.00 94.75 133 ALA A N 1
ATOM 1050 C CA . ALA A 1 133 ? -7.602 0.223 2.910 1.00 94.75 133 ALA A CA 1
ATOM 1051 C C . ALA A 1 133 ? -7.736 1.439 1.979 1.00 94.75 133 ALA A C 1
ATOM 1053 O O . ALA A 1 133 ? -8.856 1.799 1.630 1.00 94.75 133 ALA A O 1
ATOM 1054 N N . VAL A 1 134 ? -6.621 2.027 1.523 1.00 96.50 134 VAL A N 1
ATOM 1055 C CA . VAL A 1 134 ? -6.647 3.126 0.545 1.00 96.50 134 VAL A CA 1
ATOM 1056 C C . VAL A 1 134 ? -7.184 2.655 -0.812 1.00 96.50 134 VAL A C 1
ATOM 1058 O O . VAL A 1 134 ? -8.035 3.343 -1.363 1.00 96.50 134 VAL A O 1
ATOM 1061 N N . GLU A 1 135 ? -6.767 1.487 -1.319 1.00 94.75 135 GLU A N 1
ATOM 1062 C CA . GLU A 1 135 ? -7.275 0.885 -2.573 1.00 94.75 135 GLU A CA 1
ATOM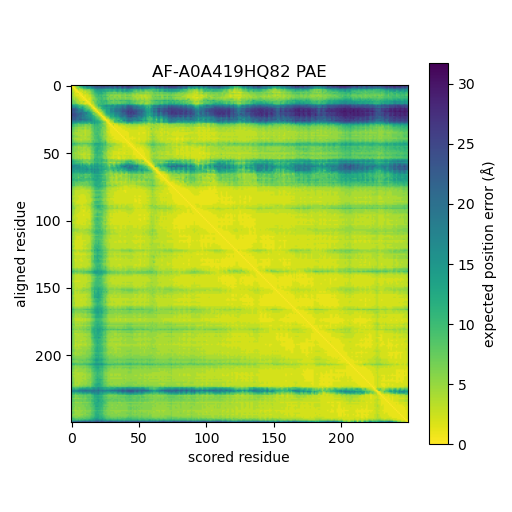 1063 C C . GLU A 1 135 ? -8.806 0.808 -2.601 1.00 94.75 135 GLU A C 1
ATOM 1065 O O . GLU A 1 135 ? -9.427 1.030 -3.635 1.00 94.75 135 GLU A O 1
ATOM 1070 N N . ARG A 1 136 ? -9.423 0.521 -1.451 1.00 93.12 136 ARG A N 1
ATOM 1071 C CA . ARG A 1 136 ? -10.874 0.343 -1.337 1.00 93.12 136 ARG A CA 1
ATOM 1072 C C . ARG A 1 136 ? -11.672 1.638 -1.221 1.00 93.12 136 ARG A C 1
ATOM 1074 O O . ARG A 1 136 ? -12.846 1.642 -1.585 1.00 93.12 136 ARG A O 1
ATOM 1081 N N . ILE A 1 137 ? -11.081 2.697 -0.671 1.00 94.38 137 ILE A N 1
ATOM 1082 C CA . ILE A 1 137 ? -11.801 3.942 -0.344 1.00 94.38 137 ILE A CA 1
ATOM 1083 C C . ILE A 1 137 ? -11.434 5.112 -1.260 1.00 94.38 137 ILE A C 1
ATOM 1085 O O . ILE A 1 137 ? -12.205 6.064 -1.368 1.00 94.38 137 ILE A O 1
ATOM 1089 N N . ALA A 1 138 ? -10.252 5.087 -1.878 1.00 93.06 138 ALA A N 1
ATOM 1090 C CA . ALA A 1 138 ? -9.787 6.167 -2.734 1.00 93.06 138 ALA A CA 1
ATOM 1091 C C . ALA A 1 138 ? -10.426 6.081 -4.125 1.00 93.06 138 ALA A C 1
ATOM 1093 O O . ALA A 1 138 ? -10.628 5.005 -4.677 1.00 93.06 138 ALA A O 1
ATOM 1094 N N . THR A 1 139 ? -10.711 7.241 -4.715 1.00 90.38 139 THR A N 1
ATOM 1095 C CA . THR A 1 139 ? -11.278 7.355 -6.070 1.00 90.38 139 THR A CA 1
ATOM 1096 C C . THR A 1 139 ? -10.215 7.495 -7.162 1.00 90.38 139 THR A C 1
ATOM 1098 O O . THR A 1 139 ? -10.566 7.619 -8.330 1.00 90.38 139 THR A O 1
ATOM 1101 N N . GLY A 1 140 ? -8.936 7.535 -6.789 1.00 93.00 140 GLY A N 1
ATOM 1102 C CA . GLY A 1 140 ? -7.805 7.787 -7.679 1.00 93.00 140 GLY A CA 1
ATOM 1103 C C . GLY A 1 140 ? -6.478 7.371 -7.036 1.00 93.00 140 GLY A C 1
ATOM 1104 O O . GLY A 1 140 ? -6.449 6.983 -5.859 1.00 93.00 140 GLY A O 1
ATOM 1105 N N . PRO A 1 141 ? -5.368 7.415 -7.791 1.00 97.25 141 PRO A N 1
ATOM 1106 C CA . PRO A 1 141 ? -4.083 6.884 -7.348 1.00 97.25 141 PRO A CA 1
ATOM 1107 C C . PRO A 1 141 ? -3.352 7.801 -6.363 1.00 97.25 141 PRO A C 1
ATOM 1109 O O . PRO A 1 141 ? -2.378 7.373 -5.751 1.00 97.25 141 PRO A O 1
ATOM 1112 N N . GLU A 1 142 ? -3.779 9.054 -6.191 1.00 97.94 142 GLU A N 1
ATOM 1113 C CA . GLU A 1 142 ? -3.021 10.100 -5.495 1.00 97.94 142 GLU A CA 1
ATOM 1114 C C . GLU A 1 142 ? -2.700 9.712 -4.051 1.00 97.94 142 GLU A C 1
ATOM 1116 O O . GLU A 1 142 ? -1.591 9.938 -3.566 1.00 97.94 142 GLU A O 1
ATOM 1121 N N . ALA A 1 143 ? -3.657 9.086 -3.366 1.00 97.88 143 ALA A N 1
ATOM 1122 C CA . ALA A 1 143 ? -3.474 8.650 -1.989 1.00 97.88 143 ALA A CA 1
ATOM 1123 C C . ALA A 1 143 ? -2.448 7.508 -1.864 1.00 97.88 143 ALA A C 1
ATOM 1125 O O . ALA A 1 143 ? -1.697 7.460 -0.885 1.00 97.88 143 ALA A O 1
ATOM 1126 N N . LEU A 1 144 ? -2.393 6.615 -2.855 1.00 98.00 144 LEU A N 1
ATOM 1127 C CA . LEU A 1 144 ? -1.426 5.519 -2.912 1.00 98.00 144 LEU A CA 1
ATOM 1128 C C . LEU A 1 144 ? -0.053 6.009 -3.366 1.00 98.00 144 LEU A C 1
ATOM 1130 O O . LEU A 1 144 ? 0.934 5.626 -2.752 1.00 98.00 144 LEU A O 1
ATOM 1134 N N . ILE A 1 145 ? 0.017 6.907 -4.351 1.00 98.31 145 ILE A N 1
ATOM 1135 C CA . ILE A 1 145 ? 1.261 7.565 -4.776 1.00 98.31 145 ILE A CA 1
ATOM 1136 C C . ILE A 1 145 ? 1.893 8.299 -3.591 1.00 98.31 145 ILE A C 1
ATOM 1138 O O . ILE A 1 145 ? 3.063 8.080 -3.281 1.00 98.31 145 ILE A O 1
ATOM 1142 N N . TRP A 1 146 ? 1.104 9.096 -2.860 1.00 98.06 146 TRP A N 1
ATOM 1143 C CA . TRP A 1 146 ? 1.582 9.794 -1.665 1.00 98.06 146 TRP A CA 1
ATOM 1144 C C . TRP A 1 146 ? 2.207 8.830 -0.652 1.00 98.06 146 TRP A C 1
ATOM 1146 O O . TRP A 1 146 ? 3.237 9.149 -0.049 1.00 98.06 146 TRP A O 1
ATOM 1156 N N . LEU A 1 147 ? 1.584 7.661 -0.461 1.00 97.12 147 LEU A N 1
ATOM 1157 C CA . LEU A 1 147 ? 2.072 6.646 0.463 1.00 97.12 147 LEU A CA 1
ATOM 1158 C C . LEU A 1 147 ? 3.347 6.002 -0.084 1.00 97.12 147 LEU A C 1
ATOM 1160 O O . LEU A 1 147 ? 4.331 5.934 0.648 1.00 97.12 147 LEU A O 1
ATOM 1164 N N . ALA A 1 148 ? 3.358 5.616 -1.364 1.00 96.75 148 ALA A N 1
ATOM 1165 C CA . ALA A 1 148 ? 4.480 4.983 -2.051 1.00 96.75 148 ALA A CA 1
ATOM 1166 C C . ALA A 1 148 ? 5.760 5.810 -1.913 1.00 96.75 148 ALA A C 1
ATOM 1168 O O . ALA A 1 148 ? 6.796 5.277 -1.538 1.00 96.75 148 ALA A O 1
ATOM 1169 N N . GLU A 1 149 ? 5.671 7.125 -2.110 1.00 96.38 149 GLU A N 1
ATOM 1170 C CA . GLU A 1 149 ? 6.782 8.074 -1.958 1.00 96.38 149 GLU A CA 1
ATO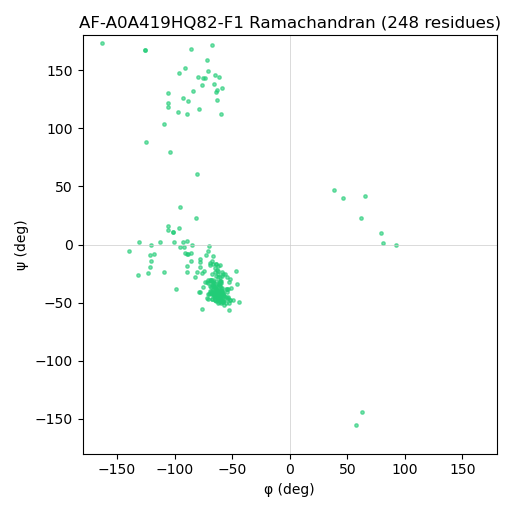M 1171 C C . GLU A 1 149 ? 7.391 8.127 -0.544 1.00 96.38 149 GLU A C 1
ATOM 1173 O O . GLU A 1 149 ? 8.480 8.671 -0.366 1.00 96.38 149 GLU A O 1
ATOM 1178 N N . ARG A 1 150 ? 6.690 7.624 0.480 1.00 95.44 150 ARG A N 1
ATOM 1179 C CA . ARG A 1 150 ? 7.051 7.810 1.899 1.00 95.44 150 ARG A CA 1
ATOM 1180 C C . ARG A 1 150 ? 7.287 6.512 2.658 1.00 95.44 150 ARG A C 1
ATOM 1182 O O . ARG A 1 150 ? 7.908 6.548 3.720 1.00 95.44 150 ARG A O 1
ATOM 1189 N N . VAL A 1 151 ? 6.799 5.384 2.151 1.00 94.38 151 VAL A N 1
ATOM 1190 C CA . VAL A 1 151 ? 7.014 4.070 2.763 1.00 94.38 151 VAL A CA 1
ATOM 1191 C C . VAL A 1 151 ? 8.267 3.391 2.213 1.00 94.38 151 VAL A C 1
ATOM 1193 O O . VAL A 1 151 ? 8.667 3.598 1.072 1.00 94.38 151 VAL A O 1
ATOM 1196 N N . THR A 1 152 ? 8.872 2.537 3.035 1.00 91.06 152 THR A N 1
ATOM 1197 C CA . THR A 1 152 ? 10.062 1.740 2.698 1.00 91.06 152 THR A CA 1
ATOM 1198 C C . THR A 1 152 ? 9.816 0.259 2.946 1.00 91.06 152 THR A C 1
ATOM 1200 O O . THR A 1 152 ? 8.862 -0.107 3.631 1.00 91.06 152 THR A O 1
ATOM 1203 N N . GLY A 1 153 ? 10.680 -0.624 2.457 1.00 90.25 153 GLY A N 1
ATOM 1204 C CA . GLY A 1 153 ? 10.578 -2.043 2.782 1.00 90.25 153 GLY A CA 1
ATOM 1205 C C . GLY A 1 153 ? 9.272 -2.680 2.277 1.00 90.25 153 GLY A C 1
ATOM 1206 O O . GLY A 1 153 ? 8.746 -2.314 1.229 1.00 90.25 153 GLY A O 1
ATOM 1207 N N . TRP A 1 154 ? 8.721 -3.626 3.044 1.00 89.69 154 TRP A N 1
ATOM 1208 C CA . TRP A 1 154 ? 7.535 -4.383 2.628 1.00 89.69 154 TRP A CA 1
ATOM 1209 C C . TRP A 1 154 ? 6.314 -3.508 2.358 1.00 89.69 154 TRP A C 1
ATOM 1211 O O . TRP A 1 154 ? 5.626 -3.759 1.382 1.00 89.69 154 TRP A O 1
ATOM 1221 N N . GLY A 1 155 ? 6.045 -2.464 3.147 1.00 92.00 155 GLY A N 1
ATOM 1222 C CA . GLY A 1 155 ? 4.896 -1.602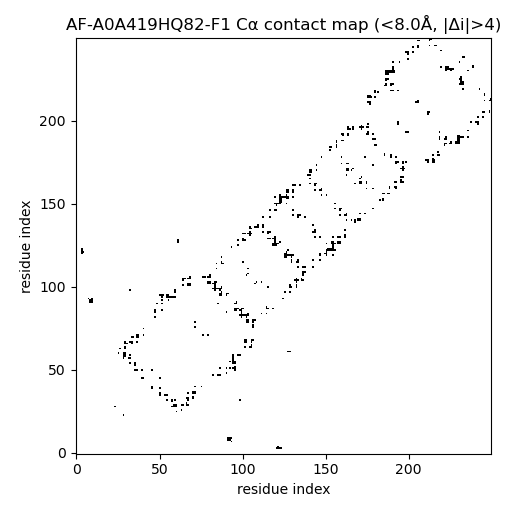 2.857 1.00 92.00 155 GLY A CA 1
ATOM 1223 C C . GLY A 1 155 ? 4.997 -0.929 1.486 1.00 92.00 155 GLY A C 1
ATOM 1224 O O . GLY A 1 155 ? 3.974 -0.784 0.828 1.00 92.00 155 GLY A O 1
ATOM 1225 N N . ARG A 1 156 ? 6.209 -0.615 0.998 1.00 95.38 156 ARG A N 1
ATOM 1226 C CA . ARG A 1 156 ? 6.401 -0.103 -0.369 1.00 95.38 156 ARG A CA 1
ATOM 1227 C C . ARG A 1 156 ? 6.032 -1.138 -1.425 1.00 95.38 156 ARG A C 1
ATOM 1229 O O . ARG A 1 156 ? 5.341 -0.777 -2.369 1.00 95.38 156 ARG A O 1
ATOM 1236 N N . VAL A 1 157 ? 6.431 -2.398 -1.231 1.00 94.81 157 VAL A N 1
ATOM 1237 C CA . VAL A 1 157 ? 6.074 -3.510 -2.131 1.00 94.81 157 VAL A CA 1
ATOM 1238 C C . VAL A 1 157 ? 4.561 -3.561 -2.335 1.00 94.81 157 VAL A C 1
ATOM 1240 O O . VAL A 1 157 ? 4.097 -3.376 -3.454 1.00 94.81 157 VAL A O 1
ATOM 1243 N N . TYR A 1 158 ? 3.788 -3.662 -1.250 1.00 94.06 158 TYR A N 1
ATOM 1244 C CA . TYR A 1 158 ? 2.327 -3.751 -1.345 1.00 94.06 158 TYR A CA 1
ATOM 1245 C C . TYR A 1 158 ? 1.690 -2.504 -1.967 1.00 94.06 158 TYR A C 1
ATOM 1247 O O . TYR A 1 158 ? 0.755 -2.628 -2.751 1.00 94.06 158 TYR A O 1
ATOM 1255 N N . VAL A 1 159 ? 2.177 -1.297 -1.651 1.00 96.56 159 VAL A N 1
ATOM 1256 C CA . VAL A 1 159 ? 1.628 -0.067 -2.247 1.00 96.56 159 VAL A CA 1
ATOM 1257 C C . VAL A 1 159 ? 1.885 -0.016 -3.755 1.00 96.56 159 VAL A C 1
ATOM 1259 O O . VAL A 1 159 ? 0.985 0.355 -4.507 1.00 96.56 159 VAL A O 1
ATOM 1262 N N . VAL A 1 160 ? 3.081 -0.397 -4.211 1.00 97.75 160 VAL A N 1
ATOM 1263 C CA . VAL A 1 160 ? 3.411 -0.407 -5.644 1.00 97.75 160 VAL A CA 1
ATOM 1264 C C . VAL A 1 160 ? 2.636 -1.498 -6.382 1.00 97.75 160 VAL A C 1
ATOM 1266 O O . VAL A 1 160 ? 2.086 -1.222 -7.445 1.00 97.75 160 VAL A O 1
ATOM 1269 N N . GLU A 1 161 ? 2.506 -2.695 -5.810 1.00 96.06 161 GLU A N 1
ATOM 1270 C CA . GLU A 1 161 ? 1.660 -3.761 -6.366 1.00 96.06 161 GLU A CA 1
ATOM 1271 C C . GLU A 1 161 ? 0.194 -3.309 -6.475 1.00 96.06 161 GLU A C 1
ATOM 1273 O O . GLU A 1 161 ? -0.466 -3.547 -7.486 1.00 96.06 161 GLU A O 1
ATOM 1278 N N . THR A 1 162 ? -0.322 -2.593 -5.469 1.00 95.69 162 THR A N 1
ATOM 1279 C CA . THR A 1 162 ? -1.655 -1.979 -5.531 1.00 95.69 162 THR A CA 1
ATOM 1280 C C . THR A 1 162 ? -1.759 -0.961 -6.668 1.00 95.69 162 THR A C 1
ATOM 1282 O O . THR A 1 162 ? -2.723 -1.002 -7.430 1.00 95.69 162 THR A O 1
ATOM 1285 N N . LEU A 1 163 ? -0.771 -0.075 -6.835 1.00 97.69 163 LEU A N 1
ATOM 1286 C CA . LEU A 1 163 ? -0.745 0.876 -7.954 1.00 97.69 163 LEU A CA 1
ATOM 1287 C C . LEU A 1 163 ? -0.743 0.162 -9.316 1.00 97.69 163 LEU A C 1
ATOM 1289 O O . LEU A 1 163 ? -1.428 0.617 -10.229 1.00 97.69 163 LEU A O 1
ATOM 1293 N N . CYS A 1 164 ? -0.044 -0.971 -9.437 1.00 97.06 164 CYS A N 1
ATOM 1294 C CA . CYS A 1 164 ? -0.044 -1.788 -10.653 1.00 97.06 164 CYS A CA 1
ATOM 1295 C C . CYS A 1 164 ? -1.433 -2.375 -10.963 1.00 97.06 164 CYS A C 1
ATOM 1297 O O . CYS A 1 164 ? -1.817 -2.462 -12.128 1.00 97.06 164 CYS A O 1
ATOM 1299 N N . ARG A 1 165 ? -2.215 -2.746 -9.940 1.00 95.00 165 ARG A N 1
ATOM 1300 C CA . ARG A 1 165 ? -3.568 -3.307 -10.118 1.00 95.00 165 ARG A CA 1
ATOM 1301 C C . ARG A 1 165 ? -4.637 -2.277 -10.480 1.00 95.00 165 ARG A C 1
ATOM 1303 O O . ARG A 1 165 ? -5.638 -2.660 -11.079 1.00 95.00 165 ARG A O 1
ATOM 1310 N N . LEU A 1 166 ? -4.449 -1.000 -10.135 1.00 93.12 166 LEU A N 1
ATOM 1311 C CA . LEU A 1 166 ? -5.441 0.050 -10.412 1.00 93.12 166 LEU A CA 1
ATOM 1312 C C . LEU A 1 166 ? -5.706 0.244 -11.910 1.00 93.12 166 LEU A C 1
ATOM 1314 O O . LEU A 1 166 ? -6.823 0.591 -12.284 1.00 93.12 166 LEU A O 1
ATOM 1318 N N . GLY A 1 167 ? -4.680 0.080 -12.754 1.00 88.50 167 GLY A N 1
ATOM 1319 C CA . GLY A 1 167 ? -4.769 0.396 -14.184 1.00 88.50 167 GLY A CA 1
ATOM 1320 C C . GLY A 1 167 ? -5.058 1.877 -14.473 1.00 88.50 167 GLY A C 1
ATOM 1321 O O . GLY A 1 167 ? -5.592 2.206 -15.531 1.00 88.50 167 GLY A O 1
ATOM 1322 N N . ASP A 1 168 ? -4.748 2.772 -13.529 1.00 95.00 168 ASP A N 1
ATOM 1323 C CA . ASP A 1 168 ? -5.000 4.207 -13.654 1.00 95.00 168 ASP A CA 1
ATOM 1324 C C . ASP A 1 168 ? -3.857 4.913 -14.422 1.00 95.00 168 ASP A C 1
ATOM 1326 O O . ASP A 1 168 ? -2.684 4.731 -14.081 1.00 95.00 168 ASP A O 1
ATOM 1330 N N . PRO A 1 169 ? -4.139 5.773 -15.423 1.00 94.12 169 PRO A N 1
ATOM 1331 C CA . PRO A 1 169 ? -3.093 6.469 -16.181 1.00 94.12 169 PRO A CA 1
ATOM 1332 C C . PRO A 1 169 ? -2.175 7.366 -15.333 1.00 94.12 169 PRO A C 1
ATOM 1334 O O . PRO A 1 169 ? -1.003 7.553 -15.665 1.00 94.12 169 PRO A O 1
ATOM 1337 N N . GLY A 1 170 ? -2.692 7.956 -14.253 1.00 94.88 170 GLY A N 1
ATOM 1338 C CA . GLY A 1 170 ? -1.914 8.714 -13.277 1.00 94.88 170 GLY A CA 1
ATOM 1339 C C . GLY A 1 170 ? -0.963 7.824 -12.481 1.00 94.88 170 GLY A C 1
ATOM 1340 O O . GLY A 1 170 ? 0.198 8.200 -12.308 1.00 94.88 170 GLY A O 1
ATOM 1341 N N . ALA A 1 171 ? -1.411 6.627 -12.084 1.00 97.12 171 ALA A N 1
ATOM 1342 C CA . ALA A 1 171 ? -0.538 5.615 -11.491 1.00 97.12 171 ALA A CA 1
ATOM 1343 C C . ALA A 1 171 ? 0.559 5.198 -12.478 1.00 97.12 171 ALA A C 1
ATOM 1345 O O . ALA A 1 171 ? 1.734 5.269 -12.130 1.00 97.12 171 ALA A O 1
ATOM 1346 N N . ASN A 1 172 ? 0.206 4.871 -13.725 1.00 97.00 172 ASN A N 1
ATOM 1347 C CA . ASN A 1 172 ? 1.164 4.428 -14.744 1.00 97.00 172 ASN A CA 1
ATOM 1348 C C . ASN A 1 172 ? 2.272 5.461 -14.990 1.00 97.00 172 ASN A C 1
ATOM 1350 O O . ASN A 1 172 ? 3.449 5.107 -15.036 1.00 97.00 172 ASN A O 1
ATOM 1354 N N . ARG A 1 173 ? 1.929 6.755 -15.061 1.00 96.56 173 ARG A N 1
ATOM 1355 C CA . ARG A 1 173 ? 2.932 7.825 -15.204 1.00 96.56 173 ARG A CA 1
ATOM 1356 C C . ARG A 1 173 ? 3.935 7.866 -14.054 1.00 96.56 173 ARG A C 1
ATOM 1358 O O . ARG A 1 173 ? 5.117 8.095 -14.308 1.00 96.56 173 ARG A O 1
ATOM 1365 N N . TRP A 1 174 ? 3.471 7.670 -12.819 1.00 97.94 174 TRP A N 1
ATOM 1366 C CA . TRP A 1 174 ? 4.341 7.609 -11.644 1.00 97.94 174 TRP A CA 1
ATOM 1367 C C . TRP A 1 174 ? 5.167 6.317 -11.628 1.00 97.94 174 TRP A C 1
ATOM 1369 O O . TRP A 1 174 ? 6.372 6.351 -11.380 1.00 97.94 174 TRP A O 1
ATOM 1379 N N . LEU A 1 175 ? 4.542 5.185 -11.964 1.00 98.44 175 LEU A N 1
ATOM 1380 C CA . LEU A 1 175 ? 5.176 3.871 -12.017 1.00 98.44 175 LEU A CA 1
ATOM 1381 C C . LEU A 1 175 ? 6.381 3.856 -12.968 1.00 98.44 175 LEU A C 1
ATOM 1383 O O . LEU A 1 175 ? 7.444 3.379 -12.578 1.00 98.44 175 LEU A O 1
ATOM 1387 N N . LEU A 1 176 ? 6.235 4.462 -14.150 1.00 98.06 176 LEU A N 1
ATOM 1388 C CA . LEU A 1 176 ? 7.272 4.577 -15.183 1.00 98.06 176 LEU A CA 1
ATOM 1389 C C . LEU A 1 176 ? 8.463 5.475 -14.816 1.00 98.06 176 LEU A C 1
ATOM 1391 O O . LEU A 1 176 ? 9.457 5.469 -15.534 1.00 98.06 176 LEU A O 1
ATOM 1395 N N . ARG A 1 177 ? 8.360 6.292 -13.760 1.00 97.12 177 ARG A N 1
ATOM 1396 C CA . ARG A 1 177 ? 9.390 7.291 -13.417 1.00 97.12 177 ARG A CA 1
ATOM 1397 C C . ARG A 1 177 ? 9.953 7.132 -12.010 1.00 97.12 177 ARG A C 1
ATOM 1399 O O . ARG A 1 177 ? 11.069 7.569 -11.753 1.00 97.12 177 ARG A O 1
ATOM 1406 N N . GLN A 1 178 ? 9.204 6.531 -11.079 1.00 96.19 178 GLN A N 1
ATOM 1407 C CA . GLN A 1 178 ? 9.551 6.582 -9.650 1.00 96.19 178 GLN A CA 1
ATOM 1408 C C . GLN A 1 178 ? 9.349 5.283 -8.856 1.00 96.19 178 GLN A C 1
ATOM 1410 O O . GLN A 1 178 ? 9.751 5.217 -7.693 1.00 96.19 178 GLN A O 1
ATOM 1415 N N . ALA A 1 179 ? 8.771 4.225 -9.441 1.00 96.75 179 ALA A N 1
ATOM 1416 C CA . ALA A 1 179 ? 8.465 2.997 -8.693 1.00 96.75 179 ALA A CA 1
ATOM 1417 C C . ALA A 1 179 ? 9.682 2.317 -8.032 1.00 96.75 179 ALA A C 1
ATOM 1419 O O . ALA A 1 179 ? 9.570 1.814 -6.914 1.00 96.75 179 ALA A O 1
ATOM 1420 N N . VAL A 1 180 ? 10.850 2.322 -8.679 1.00 95.75 180 VAL A N 1
ATOM 1421 C CA . VAL A 1 180 ? 12.071 1.659 -8.213 1.00 95.75 180 VAL A CA 1
ATOM 1422 C C . VAL A 1 180 ? 13.050 2.706 -7.699 1.00 95.75 180 VAL A C 1
ATOM 1424 O O . VAL A 1 180 ? 13.472 3.594 -8.434 1.00 95.75 180 VAL A O 1
ATOM 1427 N N . ASP A 1 181 ? 13.440 2.568 -6.437 1.00 91.81 181 ASP A N 1
ATOM 1428 C CA . ASP A 1 181 ? 14.305 3.501 -5.701 1.00 91.81 181 ASP A CA 1
ATOM 1429 C C . ASP A 1 181 ? 15.685 2.910 -5.341 1.00 91.81 181 ASP A C 1
ATOM 1431 O O . ASP A 1 181 ? 16.507 3.572 -4.710 1.00 91.81 181 ASP A O 1
ATOM 1435 N N . GLY A 1 182 ? 15.961 1.673 -5.763 1.00 88.62 182 GLY A N 1
ATOM 1436 C CA . GLY A 1 182 ? 17.196 0.944 -5.452 1.00 88.62 182 GLY A CA 1
ATOM 1437 C C . GLY A 1 182 ? 17.137 0.059 -4.200 1.00 88.62 182 GLY A C 1
ATOM 1438 O O . GLY A 1 182 ? 18.120 -0.620 -3.908 1.00 88.62 182 GLY A O 1
ATOM 1439 N N . ASP A 1 183 ? 16.011 0.005 -3.480 1.00 92.62 183 ASP A N 1
ATOM 1440 C CA . ASP A 1 183 ? 15.789 -0.999 -2.433 1.00 92.62 183 ASP A CA 1
ATOM 1441 C C . ASP A 1 183 ? 15.817 -2.435 -2.997 1.00 92.62 183 ASP A C 1
ATOM 1443 O O . ASP A 1 183 ? 15.352 -2.710 -4.107 1.00 92.62 183 ASP A O 1
ATOM 1447 N N . TYR A 1 184 ? 16.350 -3.375 -2.211 1.00 91.62 184 TYR A N 1
ATOM 1448 C CA . TYR A 1 184 ? 16.438 -4.792 -2.576 1.00 91.62 184 TYR A CA 1
ATOM 1449 C C . TYR A 1 184 ? 15.061 -5.423 -2.840 1.00 91.62 184 TYR A C 1
ATOM 1451 O O . TYR A 1 184 ? 14.931 -6.295 -3.700 1.00 91.62 184 TYR A O 1
ATOM 1459 N N . LEU A 1 185 ? 14.020 -4.976 -2.132 1.00 93.44 185 LEU A N 1
ATOM 1460 C CA . LEU A 1 185 ? 12.662 -5.490 -2.291 1.00 93.44 185 LEU A CA 1
ATOM 1461 C C . LEU A 1 185 ? 11.990 -5.046 -3.596 1.00 93.44 185 LEU A C 1
ATOM 1463 O O . LEU A 1 185 ? 10.962 -5.614 -3.956 1.00 93.44 185 LEU A O 1
ATOM 1467 N N . ASN A 1 186 ? 12.584 -4.124 -4.360 1.00 95.50 186 ASN A N 1
ATOM 1468 C CA . ASN A 1 186 ? 12.073 -3.757 -5.685 1.00 95.50 186 ASN A CA 1
ATOM 1469 C C . ASN A 1 186 ? 12.016 -4.961 -6.641 1.00 95.50 186 ASN A C 1
ATOM 1471 O O . ASN A 1 186 ? 11.203 -4.980 -7.562 1.00 95.50 186 ASN A O 1
ATOM 1475 N N . ARG A 1 187 ? 12.824 -6.003 -6.391 1.00 95.31 187 ARG A N 1
ATOM 1476 C CA . ARG A 1 187 ? 12.812 -7.271 -7.141 1.00 95.31 187 ARG A CA 1
ATOM 1477 C C . ARG A 1 187 ? 11.450 -7.976 -7.115 1.00 95.31 187 ARG A C 1
ATOM 1479 O O . ARG A 1 187 ? 11.141 -8.710 -8.041 1.00 95.31 187 ARG A O 1
ATOM 1486 N N . TYR A 1 188 ? 10.619 -7.738 -6.097 1.00 94.75 188 TYR A N 1
ATOM 1487 C CA . TYR A 1 188 ? 9.289 -8.351 -6.016 1.00 94.75 188 TYR A CA 1
ATOM 1488 C C . TYR A 1 188 ? 8.305 -7.777 -7.040 1.00 94.75 188 TYR A C 1
ATOM 1490 O O . TYR A 1 188 ? 7.498 -8.531 -7.568 1.00 94.75 188 TYR A O 1
ATOM 1498 N N . PHE A 1 189 ? 8.411 -6.486 -7.375 1.00 95.94 189 PHE A N 1
ATOM 1499 C CA . PHE A 1 189 ? 7.407 -5.799 -8.195 1.00 95.94 189 PHE A CA 1
ATOM 1500 C C . PHE A 1 189 ? 7.947 -5.178 -9.492 1.00 95.94 189 PHE A C 1
ATOM 1502 O O . PHE A 1 189 ? 7.156 -4.737 -10.316 1.00 95.94 189 PHE A O 1
ATOM 1509 N N . ALA A 1 190 ? 9.265 -5.115 -9.722 1.00 96.88 190 ALA A N 1
ATOM 1510 C CA . ALA A 1 190 ? 9.835 -4.403 -10.877 1.00 96.88 190 ALA A CA 1
ATOM 1511 C C . ALA A 1 190 ? 9.267 -4.868 -12.231 1.00 96.88 190 ALA A C 1
ATOM 1513 O O . ALA A 1 190 ? 8.887 -4.046 -13.062 1.00 96.88 190 ALA A O 1
ATOM 1514 N N . GLY A 1 191 ? 9.151 -6.178 -12.452 1.00 95.81 191 GLY A N 1
ATOM 1515 C CA . GLY A 1 191 ? 8.544 -6.674 -13.688 1.00 95.81 191 GLY A CA 1
ATOM 1516 C C . GLY A 1 191 ? 7.030 -6.439 -13.764 1.00 95.81 191 GLY A C 1
ATOM 1517 O O . GLY A 1 191 ? 6.514 -6.185 -14.850 1.00 95.81 191 GLY A O 1
ATOM 1518 N N . GLU A 1 192 ? 6.320 -6.432 -12.629 1.00 96.19 192 GLU A N 1
ATOM 1519 C CA . GLU A 1 192 ? 4.901 -6.045 -12.599 1.00 96.19 192 GLU A CA 1
ATOM 1520 C C . GLU A 1 192 ? 4.717 -4.580 -12.992 1.00 96.19 192 GLU A C 1
ATOM 1522 O O . GLU A 1 192 ? 3.835 -4.277 -13.787 1.00 96.19 192 GLU A O 1
ATOM 1527 N N . VAL A 1 193 ? 5.598 -3.690 -12.527 1.00 98.00 193 VAL A N 1
ATOM 1528 C CA . VAL A 1 193 ? 5.627 -2.276 -12.925 1.00 98.00 193 VAL A CA 1
ATOM 1529 C C . VAL A 1 193 ? 5.807 -2.138 -14.435 1.00 98.00 193 VAL A C 1
ATOM 1531 O O . VAL A 1 193 ? 5.033 -1.433 -15.082 1.00 98.00 193 VAL A O 1
ATOM 1534 N N . ALA A 1 194 ?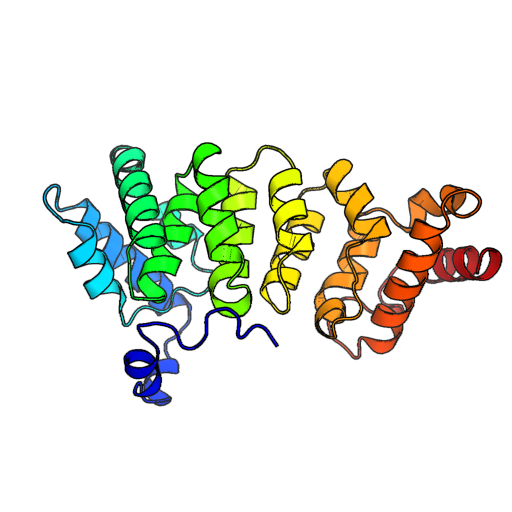 6.793 -2.833 -15.012 1.00 97.62 194 ALA A N 1
ATOM 1535 C CA . ALA A 1 194 ? 7.068 -2.780 -16.449 1.00 97.62 194 ALA A CA 1
ATOM 1536 C C . ALA A 1 194 ? 5.882 -3.275 -17.301 1.00 97.62 194 ALA A C 1
ATOM 1538 O O . ALA A 1 194 ? 5.644 -2.761 -18.398 1.00 97.62 194 ALA A O 1
ATOM 1539 N N . MET A 1 195 ? 5.138 -4.265 -16.799 1.00 97.12 195 MET A N 1
ATOM 1540 C CA . MET A 1 195 ? 3.934 -4.792 -17.442 1.00 97.12 195 MET A CA 1
ATOM 1541 C C . MET A 1 195 ? 2.733 -3.860 -17.275 1.00 97.12 195 MET A C 1
ATOM 1543 O O . MET A 1 195 ? 2.135 -3.453 -18.267 1.00 97.12 195 MET A O 1
ATOM 1547 N N . ALA A 1 196 ? 2.383 -3.512 -16.037 1.00 97.00 196 ALA A N 1
ATOM 1548 C CA . ALA A 1 196 ? 1.179 -2.757 -15.707 1.00 97.00 196 ALA A CA 1
ATOM 1549 C C . ALA A 1 196 ? 1.209 -1.333 -16.271 1.00 97.00 196 ALA A C 1
ATOM 1551 O O . ALA A 1 196 ? 0.189 -0.827 -16.735 1.00 97.00 196 ALA A O 1
ATOM 1552 N N . ALA A 1 197 ? 2.385 -0.703 -16.272 1.00 97.06 197 ALA A N 1
ATOM 1553 C CA . ALA A 1 197 ? 2.538 0.657 -16.759 1.00 97.06 197 ALA A CA 1
ATOM 1554 C C . ALA A 1 197 ? 2.751 0.752 -18.281 1.00 97.06 197 ALA A C 1
ATOM 1556 O O . ALA A 1 197 ? 2.895 1.858 -18.795 1.00 97.06 197 ALA A O 1
ATOM 1557 N N . GLY A 1 198 ? 2.781 -0.3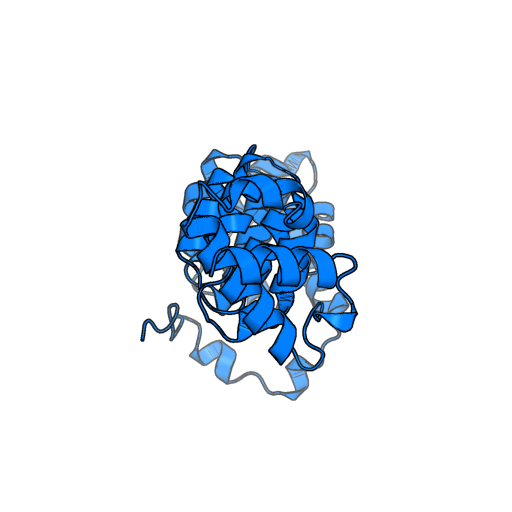80 -18.997 1.00 96.81 198 GLY A N 1
ATOM 1558 C CA . GLY A 1 198 ? 2.937 -0.392 -20.452 1.00 96.81 198 GLY A CA 1
ATOM 1559 C C . GLY A 1 198 ? 4.297 0.134 -20.912 1.00 96.81 198 GLY A C 1
ATOM 1560 O O . GLY A 1 198 ? 4.368 0.869 -21.888 1.00 96.81 198 GLY A O 1
ATOM 1561 N N . LEU A 1 199 ? 5.396 -0.231 -20.238 1.00 97.81 199 LEU A N 1
ATOM 1562 C CA . LEU A 1 199 ? 6.732 0.317 -20.540 1.00 97.81 199 LEU A CA 1
ATOM 1563 C C . LEU A 1 199 ? 7.131 0.169 -22.020 1.00 97.81 199 LEU A C 1
ATOM 1565 O O . LEU A 1 199 ? 7.730 1.058 -22.615 1.00 97.81 199 LEU A O 1
ATOM 1569 N N . HIS A 1 200 ? 6.767 -0.955 -22.629 1.00 97.62 200 HIS A N 1
ATOM 1570 C CA . HIS A 1 200 ? 7.024 -1.237 -24.039 1.00 97.62 200 HIS A CA 1
ATOM 1571 C C . HIS A 1 200 ? 6.213 -0.366 -25.017 1.00 97.62 200 HIS A C 1
ATOM 1573 O O . HIS A 1 200 ? 6.555 -0.310 -26.195 1.00 97.62 200 HIS A O 1
ATOM 1579 N N . GLU A 1 201 ? 5.158 0.301 -24.551 1.00 97.50 201 GLU A N 1
ATOM 1580 C CA . GLU A 1 201 ? 4.280 1.156 -25.357 1.00 97.50 201 GLU A CA 1
ATOM 1581 C C . GLU A 1 201 ? 4.771 2.611 -25.404 1.00 97.50 201 GLU A C 1
ATOM 1583 O O . GLU A 1 201 ? 4.397 3.352 -26.307 1.00 97.50 201 GLU A O 1
ATOM 1588 N N . VAL A 1 202 ? 5.637 3.016 -24.467 1.00 97.06 202 VAL A N 1
ATOM 1589 C CA . VAL A 1 202 ? 6.130 4.400 -24.322 1.00 97.06 202 VAL A CA 1
ATOM 1590 C C . VAL A 1 202 ? 7.575 4.582 -24.800 1.00 97.06 202 VAL A C 1
ATOM 1592 O O . VAL A 1 202 ? 8.220 5.581 -24.493 1.00 97.06 202 VAL A O 1
ATOM 1595 N N . LEU A 1 203 ? 8.115 3.625 -25.561 1.00 96.56 203 LEU A N 1
ATOM 1596 C CA . LEU A 1 203 ? 9.514 3.658 -26.011 1.00 96.56 203 LEU A CA 1
ATOM 1597 C C . LEU A 1 203 ? 9.834 4.858 -26.915 1.00 96.56 203 LEU A C 1
ATOM 1599 O O . LEU A 1 203 ? 10.965 5.337 -26.910 1.00 96.56 203 LEU A O 1
ATOM 1603 N N . ASP A 1 204 ? 8.845 5.371 -27.648 1.00 96.00 204 ASP A N 1
ATOM 1604 C CA . ASP A 1 204 ? 9.000 6.563 -28.492 1.00 96.00 204 ASP A CA 1
ATOM 1605 C C . ASP A 1 204 ? 9.187 7.852 -27.663 1.00 96.00 204 ASP A C 1
ATOM 1607 O O . ASP A 1 204 ? 9.689 8.855 -28.171 1.00 96.00 204 ASP A O 1
ATOM 1611 N N . GLU A 1 205 ? 8.835 7.840 -26.371 1.00 95.62 205 GLU A N 1
ATOM 1612 C CA . GLU A 1 205 ? 9.026 8.984 -25.470 1.00 95.62 205 GLU A CA 1
ATOM 1613 C C . GLU A 1 205 ? 10.485 9.127 -25.000 1.00 95.62 205 GLU A C 1
ATOM 1615 O O . GLU A 1 205 ? 10.866 10.193 -24.517 1.00 95.62 205 GLU A O 1
ATOM 1620 N N . PHE A 1 206 ? 11.329 8.101 -25.179 1.00 96.12 206 PHE A N 1
ATOM 1621 C CA . PHE A 1 206 ? 12.697 8.062 -24.635 1.00 96.12 206 PHE A CA 1
ATOM 1622 C C . PHE A 1 206 ? 13.587 9.200 -25.148 1.00 96.12 206 PHE A C 1
ATOM 1624 O O . PHE A 1 206 ? 14.457 9.674 -24.424 1.00 96.12 206 PHE A O 1
ATOM 1631 N N . GLU A 1 207 ? 13.364 9.672 -26.377 1.00 95.06 207 GLU A N 1
ATOM 1632 C CA . GLU A 1 207 ? 14.118 10.794 -26.952 1.00 95.06 207 GLU A CA 1
ATOM 1633 C C . GLU A 1 207 ? 13.892 12.110 -26.183 1.00 95.06 207 GLU A C 1
ATOM 1635 O O . GLU A 1 207 ? 14.769 12.974 -26.150 1.00 95.06 207 GLU A O 1
ATOM 1640 N N . HIS A 1 208 ? 12.733 12.258 -25.538 1.00 95.38 208 HIS A N 1
ATOM 1641 C CA . HIS A 1 208 ? 12.289 13.513 -24.929 1.00 95.38 208 HIS A CA 1
ATOM 1642 C C . HIS A 1 208 ? 12.097 13.420 -23.408 1.00 95.38 208 HIS A C 1
ATOM 1644 O O . HIS A 1 208 ? 11.890 14.452 -22.766 1.00 95.38 208 HIS A O 1
ATOM 1650 N N . ASP A 1 209 ? 12.181 12.219 -22.830 1.00 96.44 209 ASP A N 1
ATOM 1651 C CA . ASP A 1 209 ? 11.983 11.966 -21.404 1.00 96.44 209 ASP A CA 1
ATOM 1652 C C . ASP A 1 209 ? 13.193 11.239 -20.778 1.00 96.44 209 ASP A C 1
ATOM 1654 O O . ASP A 1 209 ? 13.231 10.006 -20.710 1.00 96.44 209 ASP A O 1
ATOM 1658 N N . PRO A 1 210 ? 14.204 11.987 -20.295 1.00 95.38 210 PRO A N 1
ATOM 1659 C CA . PRO A 1 210 ? 15.376 11.391 -19.657 1.00 95.38 210 PRO A CA 1
ATOM 1660 C C . PRO A 1 210 ? 15.056 10.708 -18.318 1.00 95.38 210 PRO A C 1
ATOM 1662 O O . PRO A 1 210 ? 15.772 9.784 -17.933 1.00 95.38 210 PRO A O 1
ATOM 1665 N N . GLU A 1 211 ? 13.996 11.121 -17.613 1.00 95.81 211 GLU A N 1
ATOM 1666 C CA . GLU A 1 211 ? 13.589 10.481 -16.353 1.00 95.81 211 GLU A CA 1
ATOM 1667 C C . GLU A 1 211 ? 13.041 9.074 -16.616 1.00 95.81 211 GLU A C 1
ATOM 1669 O O . GLU A 1 211 ? 13.364 8.133 -15.887 1.00 95.81 211 GLU A O 1
ATOM 1674 N N . LEU A 1 212 ? 12.264 8.911 -17.692 1.00 97.62 212 LEU A N 1
ATOM 1675 C CA . LEU A 1 212 ? 11.786 7.611 -18.158 1.00 97.62 212 LEU A CA 1
ATOM 1676 C C . LEU A 1 212 ? 12.947 6.690 -18.554 1.00 97.62 212 LEU A C 1
ATOM 1678 O O . LEU A 1 212 ? 12.944 5.515 -18.181 1.00 97.62 212 LEU A O 1
ATOM 1682 N N . VAL A 1 213 ? 13.953 7.204 -19.271 1.00 97.81 213 VAL A N 1
ATOM 1683 C CA . VAL A 1 213 ? 15.146 6.419 -19.642 1.00 97.81 213 VAL A CA 1
ATOM 1684 C C . VAL A 1 213 ? 15.898 5.966 -18.391 1.00 97.81 213 VAL A C 1
ATOM 1686 O O . VAL A 1 213 ? 16.165 4.774 -18.234 1.00 97.81 213 VAL A O 1
ATOM 1689 N N . GLU A 1 214 ? 16.182 6.884 -17.462 1.00 97.19 214 GLU A N 1
ATOM 1690 C CA . GLU A 1 214 ? 16.896 6.561 -16.223 1.00 97.19 214 GLU A CA 1
ATOM 1691 C C . GLU A 1 214 ? 16.154 5.500 -15.400 1.00 97.19 214 GLU A C 1
ATOM 1693 O O . GLU A 1 214 ? 16.747 4.512 -14.948 1.00 97.19 214 GLU A O 1
ATOM 1698 N N . HIS A 1 215 ? 14.849 5.686 -15.199 1.00 97.81 215 HIS A N 1
ATOM 1699 C CA . HIS A 1 215 ? 14.044 4.747 -14.426 1.00 97.81 215 HIS A CA 1
ATOM 1700 C C . HIS A 1 215 ? 13.925 3.387 -15.116 1.00 97.81 215 HIS A C 1
ATOM 1702 O O . HIS A 1 215 ? 14.062 2.354 -14.454 1.00 97.81 215 HIS A O 1
ATOM 1708 N N . THR A 1 216 ? 13.798 3.366 -16.446 1.00 98.06 216 THR A N 1
ATOM 1709 C CA . THR A 1 216 ? 13.828 2.125 -17.229 1.00 98.06 216 THR A CA 1
ATOM 1710 C C . THR A 1 216 ? 15.129 1.360 -17.001 1.00 98.06 216 THR A C 1
ATOM 1712 O O . THR A 1 216 ? 15.099 0.148 -16.786 1.00 98.06 216 THR A O 1
ATOM 1715 N N . GLY A 1 217 ? 16.274 2.044 -16.967 1.00 97.12 217 GLY A N 1
ATOM 1716 C CA . GLY A 1 217 ? 17.560 1.412 -16.670 1.00 97.12 217 GLY A CA 1
ATOM 1717 C C . GLY A 1 217 ? 17.592 0.758 -15.294 1.00 97.12 217 GLY A C 1
ATOM 1718 O O . GLY A 1 217 ? 18.066 -0.371 -15.145 1.00 97.12 217 GLY A O 1
ATOM 1719 N N . ARG A 1 218 ? 17.016 1.426 -14.287 1.00 97.00 218 ARG A N 1
ATOM 1720 C CA . ARG A 1 218 ? 16.878 0.872 -12.931 1.00 97.00 218 ARG A CA 1
ATOM 1721 C C . ARG A 1 218 ? 15.967 -0.355 -12.913 1.00 97.00 218 ARG A C 1
ATOM 1723 O O . ARG A 1 218 ? 16.334 -1.354 -12.297 1.00 97.00 218 ARG A O 1
ATOM 1730 N N . LEU A 1 219 ? 14.821 -0.310 -13.597 1.00 96.81 219 LEU A N 1
ATOM 1731 C CA . LEU A 1 219 ? 13.912 -1.453 -13.737 1.00 96.81 219 LEU A CA 1
ATOM 1732 C C . LEU A 1 219 ? 14.623 -2.657 -14.362 1.00 96.81 219 LEU A C 1
ATOM 1734 O O . LEU A 1 219 ? 14.619 -3.742 -13.779 1.00 96.81 219 LEU A O 1
ATOM 1738 N N . LEU A 1 220 ? 15.284 -2.454 -15.505 1.00 96.50 220 LEU A N 1
ATOM 1739 C CA . LEU A 1 220 ? 16.017 -3.507 -16.208 1.00 96.50 220 LEU A CA 1
ATOM 1740 C C . LEU A 1 220 ? 17.128 -4.101 -15.333 1.00 96.50 220 LEU A C 1
ATOM 1742 O O . LEU A 1 220 ? 17.267 -5.322 -15.273 1.00 96.50 220 LEU A O 1
ATOM 1746 N N . GLY A 1 221 ? 17.878 -3.257 -14.616 1.00 95.56 221 GLY A N 1
ATOM 1747 C CA . GLY A 1 221 ? 18.909 -3.699 -13.676 1.00 95.56 221 GLY A CA 1
ATOM 1748 C C . GLY A 1 221 ? 18.343 -4.567 -12.551 1.00 95.56 221 GLY A C 1
ATOM 1749 O O . GLY A 1 221 ? 18.842 -5.663 -12.301 1.00 95.56 221 GLY A O 1
ATOM 1750 N N . VAL A 1 222 ? 17.246 -4.135 -11.922 1.00 95.62 222 VAL A N 1
ATOM 1751 C CA . VAL A 1 222 ? 16.571 -4.920 -10.877 1.00 95.62 222 VAL A CA 1
ATOM 1752 C C . VAL A 1 222 ? 16.084 -6.263 -11.425 1.00 95.62 222 VAL A C 1
ATOM 1754 O O . VAL A 1 222 ? 16.326 -7.298 -10.803 1.00 95.62 222 VAL A O 1
ATOM 1757 N N . MET A 1 223 ? 15.448 -6.280 -12.599 1.00 95.19 223 MET A N 1
ATOM 1758 C CA . MET A 1 223 ? 14.933 -7.503 -13.230 1.00 95.19 223 MET A CA 1
ATOM 1759 C C . MET A 1 223 ? 16.043 -8.469 -13.671 1.00 95.19 223 MET A C 1
ATOM 1761 O O . MET A 1 223 ? 15.825 -9.683 -13.670 1.00 95.19 223 MET A O 1
ATOM 1765 N N . ALA A 1 224 ? 17.226 -7.958 -14.031 1.00 93.31 224 ALA A N 1
ATOM 1766 C CA . ALA A 1 224 ? 18.392 -8.771 -14.379 1.00 93.31 224 ALA A CA 1
ATOM 1767 C C . ALA A 1 224 ? 18.950 -9.521 -13.164 1.00 93.31 224 ALA A C 1
ATOM 1769 O O . ALA A 1 224 ? 19.369 -10.671 -13.276 1.00 93.31 224 ALA A O 1
ATOM 1770 N N . GLU A 1 225 ? 18.923 -8.888 -11.992 1.00 88.44 225 GLU A N 1
ATOM 1771 C CA . GLU A 1 225 ? 19.463 -9.462 -10.760 1.00 88.44 225 GLU A CA 1
ATOM 1772 C C . GLU A 1 225 ? 18.417 -10.215 -9.929 1.00 88.44 225 GLU A C 1
ATOM 1774 O O . GLU A 1 225 ? 18.722 -10.684 -8.838 1.00 88.44 225 GLU A O 1
ATOM 1779 N N . SER A 1 226 ? 17.170 -10.323 -10.388 1.00 81.62 226 SER A N 1
ATOM 1780 C CA . SER A 1 226 ? 16.052 -10.721 -9.528 1.00 81.62 226 SER A CA 1
ATOM 1781 C C . SER A 1 226 ? 16.089 -12.169 -9.002 1.00 81.62 226 SER A C 1
ATOM 1783 O O . SER A 1 226 ? 15.343 -12.458 -8.079 1.00 81.62 226 SER A O 1
ATOM 1785 N N . GLU A 1 227 ? 16.979 -13.055 -9.477 1.00 73.12 227 GLU A N 1
ATOM 1786 C CA . GLU A 1 227 ? 17.287 -14.387 -8.892 1.00 73.12 227 GLU A CA 1
ATOM 1787 C C . GLU A 1 227 ? 16.065 -15.165 -8.322 1.00 73.12 227 GLU A C 1
ATOM 1789 O O . GLU A 1 227 ? 16.123 -15.730 -7.232 1.00 73.12 227 GLU A O 1
ATOM 1794 N N . CYS A 1 228 ? 14.959 -15.232 -9.079 1.00 68.06 228 CYS A N 1
ATOM 1795 C CA . CYS A 1 228 ? 13.672 -15.877 -8.724 1.00 68.06 228 CYS A CA 1
ATOM 1796 C C . CYS A 1 228 ? 12.719 -15.094 -7.794 1.00 68.06 228 CYS A C 1
ATOM 1798 O O . CYS A 1 228 ? 11.718 -15.652 -7.346 1.00 68.06 228 CYS A O 1
ATOM 1800 N N . MET A 1 229 ? 12.986 -13.821 -7.515 1.00 80.31 229 MET A N 1
ATOM 1801 C CA . MET A 1 229 ? 12.034 -12.896 -6.893 1.00 80.31 229 MET A CA 1
ATOM 1802 C C . MET A 1 229 ? 11.273 -12.153 -7.994 1.00 80.31 229 MET A C 1
ATOM 1804 O O . MET A 1 229 ? 11.900 -11.568 -8.870 1.00 80.31 229 MET A O 1
ATOM 1808 N N . GLY A 1 230 ? 9.940 -12.186 -7.964 1.00 87.19 230 GLY A N 1
ATOM 1809 C CA . GLY A 1 230 ? 9.116 -11.509 -8.971 1.00 87.19 230 GLY A CA 1
ATOM 1810 C C . GLY A 1 230 ? 9.403 -11.952 -10.415 1.00 87.19 230 GLY A C 1
ATOM 1811 O O . GLY A 1 230 ? 9.863 -13.067 -10.679 1.00 87.19 230 GLY A O 1
ATOM 1812 N N . MET A 1 231 ? 9.103 -11.072 -11.371 1.00 92.12 231 MET A N 1
ATOM 1813 C CA . MET A 1 231 ? 9.327 -11.306 -12.801 1.00 92.12 231 MET A CA 1
ATOM 1814 C C . MET A 1 231 ? 10.737 -10.864 -13.225 1.00 92.12 231 MET A C 1
ATOM 1816 O O . MET A 1 231 ? 11.108 -9.699 -13.086 1.00 92.12 231 MET A O 1
ATOM 1820 N N . THR A 1 232 ? 11.501 -11.798 -13.797 1.00 93.06 232 THR A N 1
ATOM 1821 C CA . THR A 1 232 ? 12.847 -11.557 -14.347 1.00 93.06 232 THR A CA 1
ATOM 1822 C C . THR A 1 232 ? 12.795 -11.062 -15.795 1.00 93.06 232 THR A C 1
ATOM 1824 O O . THR A 1 232 ? 11.763 -11.171 -16.458 1.00 93.06 232 THR A O 1
ATOM 1827 N N . LEU A 1 233 ? 13.929 -10.582 -16.326 1.00 93.12 233 LEU A N 1
ATOM 1828 C CA . LEU A 1 233 ? 14.049 -10.230 -17.752 1.00 93.12 233 LEU A CA 1
ATOM 1829 C C . LEU A 1 233 ? 13.688 -11.391 -18.691 1.00 93.12 233 LEU A C 1
ATOM 1831 O O . LEU A 1 233 ? 13.056 -11.163 -19.715 1.00 93.12 233 LEU A O 1
ATOM 1835 N N . GLU A 1 234 ? 14.054 -12.626 -18.336 1.00 92.50 234 GLU A N 1
ATOM 1836 C CA . GLU A 1 234 ? 13.721 -13.828 -19.118 1.00 92.50 234 GLU A CA 1
ATOM 1837 C C . GLU A 1 234 ? 12.206 -14.032 -19.262 1.00 92.50 234 GLU A C 1
ATOM 1839 O O . GLU A 1 234 ? 11.737 -14.499 -20.298 1.00 92.50 234 GLU A O 1
ATOM 1844 N N . HIS A 1 235 ? 11.438 -13.645 -18.243 1.00 93.00 235 HIS A N 1
ATOM 1845 C CA . HIS A 1 235 ? 9.985 -13.804 -18.216 1.00 93.00 235 HIS A CA 1
ATOM 1846 C C . HIS A 1 235 ? 9.227 -12.552 -18.670 1.00 93.00 235 HIS A C 1
ATOM 1848 O O . HIS A 1 235 ? 7.999 -12.589 -18.746 1.00 93.00 235 HIS A O 1
ATOM 1854 N N . TYR A 1 236 ? 9.925 -11.457 -18.985 1.00 95.44 236 TYR A N 1
ATOM 1855 C CA . TYR A 1 236 ? 9.307 -10.233 -19.480 1.00 95.44 236 TYR A CA 1
ATOM 1856 C C . TYR A 1 236 ? 9.190 -10.264 -21.014 1.00 95.44 236 TYR A C 1
ATOM 1858 O O . TYR A 1 236 ? 10.211 -10.182 -21.703 1.00 95.44 236 TYR A O 1
ATOM 1866 N N . PRO A 1 237 ? 7.970 -10.334 -21.589 1.00 96.81 237 PRO A N 1
ATOM 1867 C CA . PRO A 1 237 ? 7.788 -10.585 -23.024 1.00 96.81 237 PRO A CA 1
ATOM 1868 C C . PRO A 1 237 ? 8.427 -9.539 -23.943 1.00 96.81 237 PRO A C 1
ATOM 1870 O O . PRO A 1 237 ? 8.804 -9.847 -25.072 1.00 96.81 237 PRO A O 1
ATOM 1873 N N . HIS A 1 238 ? 8.563 -8.302 -23.461 1.00 97.75 238 HIS A N 1
ATOM 1874 C CA . HIS A 1 238 ? 9.065 -7.172 -24.240 1.00 97.75 238 HIS A CA 1
ATOM 1875 C C . HIS A 1 238 ? 10.530 -6.829 -23.936 1.00 97.75 238 HIS A C 1
ATOM 1877 O O . HIS A 1 238 ? 11.021 -5.804 -24.406 1.00 97.75 238 HIS A O 1
ATOM 1883 N N . ALA A 1 239 ? 11.250 -7.681 -23.191 1.00 96.50 239 ALA A N 1
ATOM 1884 C CA . ALA A 1 239 ? 12.608 -7.398 -22.724 1.00 96.50 239 ALA A CA 1
ATOM 1885 C C . ALA A 1 239 ? 13.557 -6.966 -23.849 1.00 96.50 239 ALA A C 1
ATOM 1887 O O . ALA A 1 239 ? 14.229 -5.949 -23.718 1.00 96.50 239 ALA A O 1
ATOM 1888 N N . ALA A 1 240 ? 13.576 -7.687 -24.974 1.00 96.88 240 ALA A N 1
ATOM 1889 C CA . ALA A 1 240 ? 14.463 -7.366 -26.092 1.00 96.88 240 ALA A CA 1
ATOM 1890 C C . ALA A 1 240 ? 14.208 -5.959 -26.663 1.00 96.88 240 ALA A C 1
ATOM 1892 O O . ALA A 1 240 ? 15.153 -5.194 -26.840 1.00 96.88 240 ALA A O 1
ATOM 1893 N N . ALA A 1 241 ? 12.940 -5.603 -26.894 1.00 97.44 241 ALA A N 1
ATOM 1894 C CA . ALA A 1 241 ? 12.566 -4.302 -27.446 1.00 97.44 241 ALA A CA 1
ATOM 1895 C C . ALA A 1 241 ? 12.917 -3.155 -26.488 1.00 97.44 241 ALA A C 1
ATOM 1897 O O . ALA A 1 241 ? 13.487 -2.150 -26.910 1.00 97.44 241 ALA A O 1
ATOM 1898 N N . VAL A 1 242 ? 12.627 -3.327 -25.195 1.00 97.81 242 VAL A N 1
ATOM 1899 C CA . VAL A 1 242 ? 12.910 -2.312 -24.170 1.00 97.81 242 VAL A CA 1
ATOM 1900 C C . VAL A 1 242 ? 14.418 -2.132 -23.967 1.00 97.81 242 VAL A C 1
ATOM 1902 O O . VAL A 1 242 ? 14.889 -1.000 -23.903 1.00 97.81 242 VAL A O 1
ATOM 1905 N N . ILE A 1 243 ? 15.195 -3.221 -23.922 1.00 97.69 243 ILE A N 1
ATOM 1906 C CA . ILE A 1 243 ? 16.661 -3.160 -23.796 1.00 97.69 243 ILE A CA 1
ATOM 1907 C C . ILE A 1 243 ? 17.279 -2.458 -25.008 1.00 97.69 243 ILE A C 1
ATOM 1909 O O . ILE A 1 243 ? 18.143 -1.599 -24.843 1.00 97.69 243 ILE A O 1
ATOM 1913 N N . GLU A 1 244 ? 16.838 -2.796 -26.222 1.00 97.31 244 GLU A N 1
ATOM 1914 C CA . GLU A 1 244 ? 17.349 -2.169 -27.442 1.00 97.31 244 GLU A CA 1
ATOM 1915 C C . GLU A 1 244 ? 17.022 -0.671 -27.488 1.00 97.31 244 GLU A C 1
ATOM 1917 O O . GLU A 1 244 ? 17.892 0.144 -27.802 1.00 97.31 244 GLU A O 1
ATOM 1922 N N . ALA A 1 245 ? 15.787 -0.296 -27.143 1.00 96.88 245 ALA A N 1
ATOM 1923 C CA . ALA A 1 245 ? 15.373 1.100 -27.079 1.00 96.88 245 ALA A CA 1
ATOM 1924 C C . ALA A 1 245 ? 16.164 1.875 -26.018 1.00 96.88 245 ALA A C 1
ATOM 1926 O O . ALA A 1 245 ? 16.682 2.949 -26.317 1.00 96.88 245 ALA A O 1
ATOM 1927 N N . HIS A 1 246 ? 16.332 1.319 -24.816 1.00 96.81 246 HIS A N 1
ATOM 1928 C CA . HIS A 1 246 ? 17.135 1.942 -23.766 1.00 96.81 246 HIS A CA 1
ATOM 1929 C C . HIS A 1 246 ? 18.596 2.115 -24.204 1.00 96.81 246 HIS A C 1
ATOM 1931 O O . HIS A 1 246 ? 19.173 3.178 -24.008 1.00 96.81 246 HIS A O 1
ATOM 1937 N N . ALA A 1 247 ? 19.212 1.105 -24.825 1.00 96.12 247 ALA A N 1
ATOM 1938 C CA . ALA A 1 247 ? 20.612 1.170 -25.253 1.00 96.12 247 ALA A CA 1
ATOM 1939 C C . ALA A 1 247 ? 20.888 2.261 -26.305 1.00 96.12 247 ALA A C 1
ATOM 1941 O O . ALA A 1 247 ? 22.025 2.707 -26.433 1.00 96.12 247 ALA A O 1
ATOM 1942 N N . ARG A 1 248 ? 19.869 2.701 -27.056 1.00 95.69 248 ARG A N 1
ATOM 1943 C CA . ARG A 1 248 ? 19.985 3.807 -28.021 1.00 95.69 248 ARG A CA 1
ATOM 1944 C C . ARG A 1 248 ? 19.977 5.198 -27.378 1.00 95.69 248 ARG A C 1
ATOM 1946 O O . ARG A 1 248 ? 20.414 6.141 -28.030 1.00 95.69 248 ARG A O 1
ATOM 1953 N N . HIS A 1 249 ? 19.484 5.319 -26.146 1.00 92.19 249 HIS A N 1
ATOM 1954 C CA . HIS A 1 249 ? 19.236 6.604 -25.480 1.00 92.19 249 HIS A CA 1
ATOM 1955 C C . HIS A 1 249 ? 20.025 6.787 -24.171 1.00 92.19 249 HIS A C 1
ATOM 1957 O O . HIS A 1 249 ? 19.886 7.826 -23.530 1.00 92.19 249 HIS A O 1
ATOM 1963 N N . ALA A 1 250 ? 20.832 5.797 -23.777 1.00 77.25 250 ALA A N 1
ATOM 1964 C CA . ALA A 1 250 ? 21.585 5.765 -22.520 1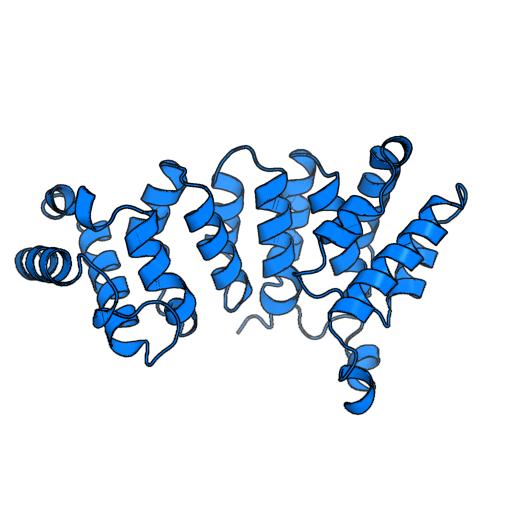.00 77.25 250 ALA A CA 1
ATOM 1965 C C . ALA A 1 250 ? 23.074 6.098 -22.663 1.00 77.25 250 ALA A C 1
ATOM 1967 O O . ALA A 1 250 ? 23.629 5.921 -23.771 1.00 77.25 250 ALA A O 1
#